Protein 6LHY (pdb70)

Structure (mmCIF, N/CA/C/O backbone):
data_6LHY
#
_entry.id   6LHY
#
_cell.length_a   53.570
_cell.length_b   67.731
_cell.length_c   59.169
_cell.angle_alpha   90.000
_cell.angle_beta   92.380
_cell.angle_gamma   90.000
#
_symmetry.space_group_name_H-M   'P 1 21 1'
#
loop_
_entity.id
_entity.type
_entity.pdbx_description
1 polymer 'DUF1863 domain-containing protein'
2 water water
#
loop_
_atom_site.group_PDB
_atom_site.id
_atom_site.type_symbol
_atom_site.label_atom_id
_atom_site.label_alt_id
_atom_site.label_comp_id
_atom_site.label_asym_id
_atom_site.label_entity_id
_atom_site.label_seq_id
_atom_site.pdbx_PDB_ins_code
_atom_site.Cartn_x
_atom_site.Cartn_y
_atom_site.Cartn_z
_atom_site.occupancy
_atom_site.B_iso_or_equiv
_atom_site.auth_seq_id
_atom_site.auth_comp_id
_atom_site.auth_asym_id
_atom_site.auth_atom_id
_atom_site.pdbx_PDB_model_num
ATOM 1 N N . LYS A 1 5 ? 41.391 27.682 41.031 1.00 55.07 3 LYS A N 1
ATOM 2 C CA . LYS A 1 5 ? 40.863 26.500 40.355 1.00 52.59 3 LYS A CA 1
ATOM 3 C C . LYS A 1 5 ? 40.023 26.859 39.128 1.00 50.50 3 LYS A C 1
ATOM 4 O O . LYS A 1 5 ? 39.474 27.959 39.034 1.00 55.38 3 LYS A O 1
ATOM 10 N N . ARG A 1 6 ? 39.941 25.924 38.184 1.00 39.22 4 ARG A N 1
ATOM 11 C CA . ARG A 1 6 ? 39.153 26.116 36.971 1.00 38.44 4 ARG A CA 1
ATOM 12 C C . ARG A 1 6 ? 37.821 25.382 37.115 1.00 32.71 4 ARG A C 1
ATOM 13 O O . ARG A 1 6 ? 37.792 24.187 37.423 1.00 30.28 4 ARG A O 1
ATOM 21 N N . VAL A 1 7 ? 36.720 26.095 36.888 1.00 29.33 5 VAL A N 1
ATOM 22 C CA . VAL A 1 7 ? 35.398 25.573 37.248 1.00 25.44 5 VAL A CA 1
ATOM 23 C C . VAL A 1 7 ? 34.538 25.277 36.029 1.00 25.78 5 VAL A C 1
ATOM 24 O O . VAL A 1 7 ? 34.408 26.125 35.150 1.00 28.56 5 VAL A O 1
ATOM 28 N N . PHE A 1 8 ? 33.968 24.071 35.969 1.00 23.65 6 PHE A N 1
ATOM 29 C CA . PHE A 1 8 ? 33.022 23.727 34.910 1.00 22.64 6 PHE A CA 1
ATOM 30 C C . PHE A 1 8 ? 31.618 24.048 35.394 1.00 21.97 6 PHE A C 1
ATOM 31 O O . PHE A 1 8 ? 31.203 23.551 36.433 1.00 20.16 6 PHE A O 1
ATOM 39 N N . PHE A 1 9 ? 30.891 24.882 34.655 1.00 19.73 7 PHE A N 1
ATOM 40 C CA . PHE A 1 9 ? 29.524 25.218 35.059 1.00 18.19 7 PHE A CA 1
ATOM 41 C C . PHE A 1 9 ? 28.525 24.406 34.267 1.00 21.84 7 PHE A C 1
ATOM 42 O O . PHE A 1 9 ? 28.634 24.298 33.047 1.00 20.59 7 PHE A O 1
ATOM 50 N N . SER A 1 10 ? 27.550 23.840 34.976 1.00 18.03 8 SER A N 1
ATOM 51 C CA . SER A 1 10 ? 26.537 22.971 34.397 1.00 19.99 8 SER A CA 1
ATOM 52 C C . SER A 1 10 ? 25.175 23.610 34.621 1.00 19.80 8 SER A C 1
ATOM 53 O O . SER A 1 10 ? 24.884 24.077 35.714 1.00 21.43 8 SER A O 1
ATOM 56 N N . PHE A 1 11 ? 24.332 23.642 33.598 1.00 20.77 9 PHE A N 1
ATOM 57 C CA . PHE A 1 11 ? 23.113 24.435 33.699 1.00 19.78 9 PHE A CA 1
ATOM 58 C C . PHE A 1 11 ? 22.138 24.098 32.589 1.00 26.23 9 PHE A C 1
ATOM 59 O O . PHE A 1 11 ? 22.521 23.512 31.569 1.00 21.88 9 PHE A O 1
ATOM 67 N N . HIS A 1 12 ? 20.873 24.448 32.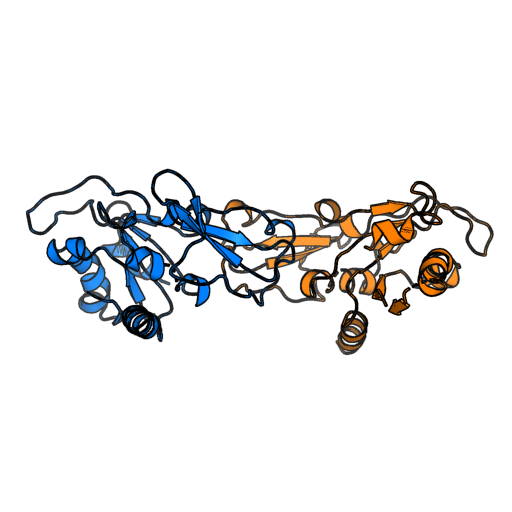812 1.00 20.35 10 HIS A N 1
ATOM 68 C CA . HIS A 1 12 ? 19.873 24.494 31.760 1.00 18.94 10 HIS A CA 1
ATOM 69 C C . HIS A 1 12 ? 20.109 25.733 30.896 1.00 25.13 10 HIS A C 1
ATOM 70 O O . HIS A 1 12 ? 20.340 26.825 31.435 1.00 19.15 10 HIS A O 1
ATOM 77 N N . TYR A 1 13 ? 20.032 25.581 29.573 1.00 21.15 11 TYR A N 1
ATOM 78 C CA . TYR A 1 13 ? 20.259 26.722 28.664 1.00 22.50 11 TYR A CA 1
ATOM 79 C C . TYR A 1 13 ? 19.343 27.913 28.979 1.00 21.31 11 TYR A C 1
ATOM 80 O O . TYR A 1 13 ? 19.728 29.089 28.825 1.00 19.63 11 TYR A O 1
ATOM 89 N N . GLN A 1 14 ? 18.127 27.615 29.421 1.00 20.71 12 GLN A N 1
ATOM 90 C CA . GLN A 1 14 ? 17.156 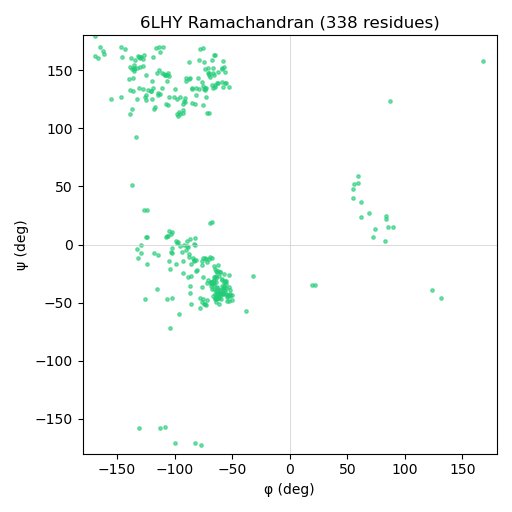28.680 29.655 1.00 20.68 12 GLN A CA 1
ATOM 91 C C . GLN A 1 14 ? 17.617 29.620 30.767 1.00 23.30 12 GLN A C 1
ATOM 92 O O . GLN A 1 14 ? 17.273 30.810 30.772 1.00 21.29 12 GLN A O 1
ATOM 98 N N . ASP A 1 15 ? 18.403 29.090 31.703 1.00 18.06 13 ASP A N 1
ATOM 99 C CA . ASP A 1 15 ? 18.917 29.910 32.781 1.00 22.87 13 ASP A CA 1
ATOM 100 C C . ASP A 1 15 ? 20.072 30.795 32.313 1.00 24.01 13 ASP A C 1
ATOM 101 O O . ASP A 1 15 ? 20.404 31.785 32.969 1.00 18.78 13 ASP A O 1
ATOM 106 N N . VAL A 1 16 ? 20.674 30.465 31.173 1.00 17.44 14 VAL A N 1
ATOM 107 C CA . VAL A 1 16 ? 21.610 31.409 30.556 1.00 18.28 14 VAL A CA 1
ATOM 108 C C . VAL A 1 16 ? 20.836 32.570 29.935 1.00 20.34 14 VAL A C 1
ATOM 109 O O . VAL A 1 16 ? 21.143 33.750 30.174 1.00 19.39 14 VAL A O 1
ATOM 113 N N . ILE A 1 17 ? 19.847 32.219 29.116 1.00 23.01 15 ILE A N 1
ATOM 114 C CA . ILE A 1 17 ? 18.979 33.190 28.450 1.00 23.81 15 ILE A CA 1
ATOM 115 C C . ILE A 1 17 ? 18.350 34.184 29.428 1.00 23.33 15 ILE A C 1
ATOM 116 O O . ILE A 1 17 ? 18.223 35.365 29.120 1.00 20.88 15 ILE A O 1
ATOM 121 N N . ASP A 1 18 ? 17.998 33.707 30.618 1.00 19.20 16 ASP A N 1
ATOM 122 C CA . ASP A 1 18 ? 17.283 34.534 31.601 1.00 18.16 16 ASP A CA 1
ATOM 123 C C . ASP A 1 18 ? 18.197 35.365 32.487 1.00 18.41 16 ASP A C 1
ATOM 124 O O . ASP A 1 18 ? 17.722 36.051 33.403 1.00 24.39 16 ASP A O 1
ATOM 129 N N . PHE A 1 19 ? 19.502 35.314 32.201 1.00 19.52 17 PHE A N 1
ATOM 130 C CA . PHE A 1 19 ? 20.536 35.958 33.013 1.00 19.59 17 PHE A CA 1
ATOM 131 C C . PHE A 1 19 ? 20.488 35.521 34.480 1.00 22.72 17 PHE A C 1
ATOM 132 O O . PHE A 1 19 ? 20.551 36.348 35.400 1.00 19.82 17 PHE A O 1
ATOM 140 N N . ARG A 1 20 ? 20.401 34.211 34.688 1.00 19.96 18 ARG A N 1
ATOM 141 C CA . ARG A 1 20 ? 20.595 33.657 36.018 1.00 20.06 18 ARG A CA 1
ATOM 142 C C . ARG A 1 20 ? 21.991 33.063 36.114 1.00 20.87 18 ARG A C 1
ATOM 143 O O . ARG A 1 20 ? 22.702 33.299 37.082 1.00 21.51 18 ARG A O 1
ATOM 151 N N . VAL A 1 21 ? 22.388 32.302 35.094 1.00 17.55 19 VAL A N 1
ATOM 152 C CA . VAL A 1 21 ? 23.722 31.702 35.102 1.00 17.36 19 VAL A CA 1
ATOM 153 C C . VAL A 1 21 ? 24.818 32.761 35.161 1.00 22.40 19 VAL A C 1
ATOM 154 O O . VAL A 1 21 ? 25.791 32.620 35.912 1.00 20.36 19 VAL A O 1
ATOM 158 N N . ASN A 1 22 ? 24.649 33.843 34.407 1.00 23.55 20 ASN A N 1
ATOM 159 C CA . ASN A 1 22 ? 25.710 34.853 34.365 1.00 23.95 20 ASN A CA 1
ATOM 160 C C . ASN A 1 22 ? 25.972 35.533 35.696 1.00 24.71 20 ASN A C 1
ATOM 161 O O . ASN A 1 22 ? 27.065 36.058 35.900 1.00 20.68 20 ASN A O 1
ATOM 166 N N . VAL A 1 23 ? 24.999 35.529 36.605 1.00 18.91 21 VAL A N 1
ATOM 167 C CA . VAL A 1 23 ? 25.217 36.161 37.909 1.00 17.87 21 VAL A CA 1
ATOM 168 C C . VAL A 1 23 ? 26.364 35.461 38.661 1.00 26.63 21 VAL A C 1
ATOM 169 O O . VAL A 1 23 ? 27.260 36.117 39.202 1.00 23.09 21 VAL A O 1
ATOM 173 N N . VAL A 1 24 ? 26.339 34.133 38.665 1.00 23.08 22 VAL A N 1
ATOM 174 C CA . VAL A 1 24 ? 27.388 33.334 39.285 1.00 16.13 22 VAL A CA 1
ATOM 175 C C . VAL A 1 24 ? 28.648 33.325 38.421 1.00 16.85 22 VAL A C 1
ATOM 176 O O . VAL A 1 24 ? 29.759 33.543 38.908 1.00 20.74 22 VAL A O 1
ATOM 180 N N . ARG A 1 25 ? 28.475 33.099 37.125 1.00 18.05 23 ARG A N 1
ATOM 181 C CA . ARG A 1 25 ? 29.634 32.988 36.244 1.00 19.74 23 ARG A CA 1
ATOM 182 C C . ARG A 1 25 ? 30.434 34.289 36.182 1.00 20.65 23 ARG A C 1
ATOM 183 O O . ARG A 1 25 ? 31.671 34.272 36.209 1.00 25.04 23 ARG A O 1
ATOM 191 N N . ASN A 1 26 ? 29.738 35.424 36.127 1.00 22.30 24 ASN A N 1
ATOM 192 C CA . ASN A 1 26 ? 30.438 36.707 36.073 1.00 21.81 24 ASN A CA 1
ATOM 193 C C . ASN A 1 26 ? 31.163 37.010 37.385 1.00 25.42 24 ASN A C 1
ATOM 194 O O . ASN A 1 26 ? 32.223 37.636 37.381 1.00 24.24 24 ASN A O 1
ATOM 199 N N . HIS A 1 27 ? 30.604 36.554 38.501 1.00 26.02 25 HIS A N 1
ATOM 200 C CA . HIS A 1 27 ? 31.256 36.726 39.798 1.00 26.29 25 HIS A CA 1
ATOM 201 C C . HIS A 1 27 ? 32.633 36.053 39.789 1.00 21.02 25 HIS A C 1
ATOM 202 O O . HIS A 1 27 ? 33.635 36.644 40.197 1.00 23.87 25 HIS A O 1
ATOM 209 N N . TRP A 1 28 ? 32.673 34.819 39.295 1.00 21.37 26 TRP A N 1
ATOM 210 C CA . TRP A 1 28 ? 33.906 34.047 39.247 1.00 21.43 26 TRP A CA 1
ATOM 211 C C . TRP A 1 28 ? 34.873 34.588 38.195 1.00 23.14 26 TRP A C 1
ATOM 212 O O . TRP A 1 28 ? 36.052 34.794 38.485 1.00 24.70 26 TRP A O 1
ATOM 223 N N . VAL A 1 29 ? 34.375 34.834 36.984 1.00 23.60 27 VAL A N 1
ATOM 224 C CA . VAL A 1 29 ? 35.252 35.152 35.847 1.00 26.94 27 VAL A CA 1
ATOM 225 C C . VAL A 1 29 ? 35.589 36.648 35.737 1.00 32.10 27 VAL A C 1
ATOM 226 O O . VAL A 1 29 ? 36.705 37.021 35.352 1.00 30.66 27 VAL A O 1
ATOM 230 N N . THR A 1 30 ? 34.638 37.511 36.066 1.00 29.35 28 THR A N 1
ATOM 231 C CA . THR A 1 30 ? 34.895 38.945 35.955 1.00 31.33 28 THR A CA 1
ATOM 232 C C . THR A 1 30 ? 35.334 39.543 37.288 1.00 32.23 28 THR A C 1
ATOM 233 O O . THR A 1 30 ? 36.429 40.103 37.392 1.00 32.93 28 THR A O 1
ATOM 237 N N . LYS A 1 31 ? 34.477 39.422 38.301 1.00 28.62 29 LYS A N 1
ATOM 238 C CA . LYS A 1 31 ? 34.743 40.042 39.595 1.00 36.21 29 LYS A CA 1
ATOM 239 C C . LYS A 1 31 ? 35.999 39.459 40.236 1.00 33.53 29 LYS A C 1
ATOM 240 O O . LYS A 1 31 ? 36.819 40.192 40.794 1.00 38.31 29 LYS A O 1
ATOM 242 N N . LEU A 1 32 ? 36.161 38.145 40.136 1.00 28.26 30 LEU A N 1
ATOM 243 C CA . LEU A 1 32 ? 37.309 37.482 40.747 1.00 30.42 30 LEU A CA 1
ATOM 244 C C . LEU A 1 32 ? 38.389 37.127 39.728 1.00 30.72 30 LEU A C 1
ATOM 245 O O . LEU A 1 32 ? 39.448 36.616 40.094 1.00 31.83 30 LEU A O 1
ATOM 250 N N . ASN A 1 33 ? 38.104 37.406 38.458 1.00 31.81 31 ASN A N 1
ATOM 251 C CA . ASN A 1 33 ? 39.059 37.231 37.359 1.00 34.96 31 ASN A CA 1
ATOM 252 C C . ASN A 1 33 ? 39.624 35.807 37.277 1.00 34.88 31 ASN A C 1
ATOM 253 O O . ASN A 1 33 ? 40.804 35.607 36.997 1.00 39.74 31 ASN A O 1
ATOM 258 N N . GLN A 1 34 ? 38.760 34.824 37.510 1.00 31.61 32 GLN A N 1
ATOM 259 C CA . GLN A 1 34 ? 39.130 33.416 37.379 1.00 33.86 32 GLN A CA 1
ATOM 260 C C . GLN A 1 34 ? 38.657 32.859 36.043 1.00 36.68 32 GLN A C 1
ATOM 261 O O . GLN A 1 34 ? 38.208 33.608 35.182 1.00 42.86 32 GLN A O 1
ATOM 267 N N . SER A 1 35 ? 38.759 31.548 35.860 1.00 35.20 33 SER A N 1
ATOM 268 C CA . SER A 1 35 ? 38.409 30.976 34.567 1.00 39.33 33 SER A CA 1
ATOM 269 C C . SER A 1 35 ? 37.361 29.878 34.684 1.00 38.22 33 SER A C 1
ATOM 270 O O . SER A 1 35 ? 37.328 29.120 35.662 1.00 34.50 33 SER A O 1
ATOM 273 N N . ALA A 1 36 ? 36.510 29.804 33.665 1.00 31.51 34 ALA A N 1
ATOM 274 C CA . ALA A 1 36 ? 35.405 28.863 33.656 1.00 32.01 34 ALA A CA 1
ATOM 275 C C . ALA A 1 36 ? 35.360 28.073 32.354 1.00 33.08 34 ALA A C 1
ATOM 276 O O . ALA A 1 36 ? 35.971 28.456 31.354 1.00 34.81 34 ALA A O 1
ATOM 278 N N . ALA A 1 37 ? 34.651 26.951 32.391 1.00 31.28 35 ALA A N 1
ATOM 279 C CA . ALA A 1 37 ? 34.354 26.162 31.202 1.00 33.07 35 ALA A CA 1
ATOM 280 C C . ALA A 1 37 ? 32.850 25.886 31.205 1.00 33.37 35 ALA A C 1
ATOM 281 O O . ALA A 1 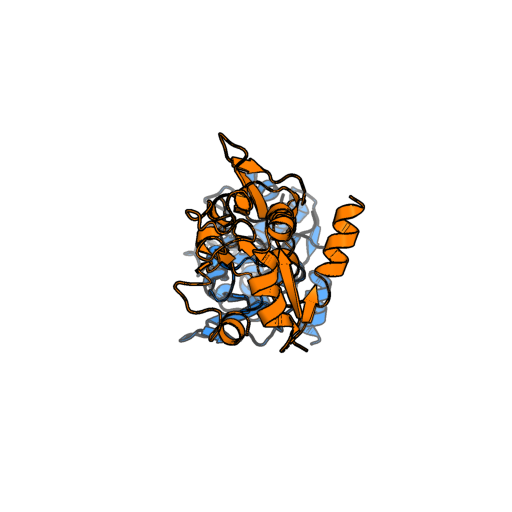37 ? 32.217 26.010 32.251 1.00 29.19 35 ALA A O 1
ATOM 283 N N . GLY A 1 38 ? 32.277 25.538 30.053 1.00 40.33 36 GLY A N 1
ATOM 284 C CA . GLY A 1 38 ? 30.837 25.335 29.942 1.00 38.25 36 GLY A CA 1
ATOM 285 C C . GLY A 1 38 ? 30.359 25.239 28.498 1.00 42.24 36 GLY A C 1
ATOM 286 O O . GLY A 1 38 ? 31.033 25.719 27.581 1.00 42.30 36 GLY A O 1
ATOM 287 N N . VAL A 1 39 ? 29.192 24.625 28.292 1.00 41.76 37 VAL A N 1
ATOM 288 C CA . VAL A 1 39 ? 28.657 24.379 26.942 1.00 45.66 37 VAL A CA 1
ATOM 289 C C . VAL A 1 39 ? 27.240 24.959 26.802 1.00 46.38 37 VAL A C 1
ATOM 290 O O . VAL A 1 39 ? 26.360 24.633 27.594 1.00 39.40 37 VAL A O 1
ATOM 294 N N . PHE A 1 40 ? 27.025 25.820 25.805 1.00 41.58 38 PHE A N 1
ATOM 295 C CA . PHE A 1 40 ? 25.710 26.439 25.589 1.00 44.94 38 PHE A CA 1
ATOM 296 C C . PHE A 1 40 ? 25.340 26.452 24.111 1.00 47.16 38 PHE A C 1
ATOM 297 O O . PHE A 1 40 ? 26.102 26.950 23.286 1.00 45.01 38 PHE A O 1
ATOM 305 N N . ILE A 1 54 ? 28.027 10.911 20.714 1.00 68.40 52 ILE A N 1
ATOM 306 C CA . ILE A 1 54 ? 29.453 10.734 20.966 1.00 71.20 52 ILE A CA 1
ATOM 307 C C . ILE A 1 54 ? 30.219 12.018 20.661 1.00 75.80 52 ILE A C 1
ATOM 308 O O . ILE A 1 54 ? 31.279 12.267 21.239 1.00 78.02 52 ILE A O 1
ATOM 310 N N . ALA A 1 55 ? 29.674 12.830 19.755 1.00 62.45 53 ALA A N 1
ATOM 311 C CA . ALA A 1 55 ? 30.279 14.113 19.395 1.00 62.95 53 ALA A CA 1
ATOM 312 C C . ALA A 1 55 ? 30.078 15.172 20.480 1.00 62.90 53 ALA A C 1
ATOM 313 O O . ALA A 1 55 ? 31.029 15.828 20.907 1.00 60.33 53 ALA A O 1
ATOM 315 N N . LEU A 1 56 ? 28.834 15.343 20.916 1.00 65.16 54 LEU A N 1
ATOM 316 C CA . LEU A 1 56 ? 28.513 16.331 21.938 1.00 56.91 54 LEU A CA 1
ATOM 317 C C . LEU A 1 56 ? 29.118 15.934 23.282 1.00 46.40 54 LEU A C 1
ATOM 318 O O . LEU A 1 56 ? 29.520 16.793 24.073 1.00 41.19 54 LEU A O 1
ATOM 323 N N . LYS A 1 57 ? 29.178 14.630 23.533 1.00 42.97 55 LYS A N 1
ATOM 324 C CA . LYS A 1 57 ? 29.835 14.107 24.729 1.00 42.13 55 LYS A CA 1
ATOM 325 C C . LYS A 1 57 ? 31.321 14.423 24.677 1.00 41.86 55 LYS A C 1
ATOM 326 O O . LYS A 1 57 ? 31.914 14.818 25.676 1.00 41.44 55 LYS A O 1
ATOM 332 N N . ARG A 1 58 ? 31.915 14.240 23.499 1.00 46.62 56 ARG A N 1
ATOM 333 C CA . ARG A 1 58 ? 33.311 14.589 23.284 1.00 48.89 56 ARG A CA 1
ATOM 334 C C . ARG A 1 58 ? 33.554 16.068 23.588 1.00 44.42 56 ARG A C 1
ATOM 335 O O . ARG A 1 58 ? 34.549 16.415 24.223 1.00 45.58 56 ARG A O 1
ATOM 337 N N . LEU A 1 59 ? 32.635 16.930 23.155 1.00 45.02 57 LEU A N 1
ATOM 338 C CA . LEU A 1 59 ? 32.769 18.366 23.407 1.00 50.59 57 LEU A CA 1
ATOM 339 C C . LEU A 1 59 ? 32.739 18.665 24.902 1.00 44.87 57 LEU A C 1
ATOM 340 O O . LEU A 1 59 ? 33.561 19.428 25.411 1.00 40.68 57 LEU A O 1
ATOM 345 N N . ILE A 1 60 ? 31.779 18.054 25.590 1.00 42.38 58 ILE A N 1
ATOM 346 C CA . ILE A 1 60 ? 31.620 18.199 27.032 1.00 37.54 58 ILE A CA 1
ATOM 347 C C . ILE A 1 60 ? 32.819 17.627 27.785 1.00 32.98 58 ILE A C 1
ATOM 348 O O . ILE A 1 60 ? 33.367 18.278 28.677 1.00 31.61 58 ILE A O 1
ATOM 353 N N . ASN A 1 61 ? 33.234 16.416 27.408 1.00 34.17 59 ASN A N 1
ATOM 354 C CA . ASN A 1 61 ? 34.431 15.812 27.983 1.00 34.19 59 ASN A CA 1
ATOM 355 C C . ASN A 1 61 ? 35.630 16.750 27.886 1.00 35.94 59 ASN A C 1
ATOM 356 O O . ASN A 1 61 ? 36.393 16.897 28.841 1.00 37.92 59 ASN A O 1
ATOM 361 N N . GLY A 1 62 ? 35.786 17.393 26.732 1.00 38.73 60 GLY A N 1
ATOM 362 C CA . GLY A 1 62 ? 36.879 18.326 26.524 1.00 40.84 60 GLY A CA 1
ATOM 363 C C . GLY A 1 62 ? 36.736 19.543 27.417 1.00 39.57 60 GLY A C 1
ATOM 364 O O . GLY A 1 62 ? 37.722 20.098 27.896 1.00 42.57 60 GLY A O 1
ATOM 365 N N . GLY A 1 63 ? 35.494 19.955 27.643 1.00 36.84 61 GLY A N 1
ATOM 366 C CA . GLY A 1 63 ? 35.219 21.057 28.544 1.00 41.26 61 GLY A CA 1
ATOM 367 C C . GLY A 1 63 ? 35.582 20.693 29.969 1.00 40.01 61 GLY A C 1
ATOM 368 O O . GLY A 1 63 ? 36.108 21.522 30.717 1.00 37.64 61 GLY A O 1
ATOM 369 N N . LEU A 1 64 ? 35.313 19.442 30.342 1.00 37.04 62 LEU A N 1
ATOM 370 C CA . LEU A 1 64 ? 35.589 18.974 31.696 1.00 37.37 62 LEU A CA 1
ATOM 371 C C . LEU A 1 64 ? 37.080 18.742 31.900 1.00 37.29 62 LEU A C 1
ATOM 372 O O . LEU A 1 64 ? 37.572 18.857 33.022 1.00 33.68 62 LEU A O 1
ATOM 377 N N . ASN A 1 65 ? 37.794 18.418 30.821 1.00 37.31 63 ASN A N 1
ATOM 378 C CA . ASN A 1 65 ? 39.248 18.330 30.879 1.00 40.39 63 ASN A CA 1
ATOM 379 C C . ASN A 1 65 ? 39.825 19.693 31.244 1.00 40.72 63 ASN A C 1
ATOM 380 O O . ASN A 1 65 ? 39.353 20.725 30.754 1.00 40.83 63 ASN A O 1
ATOM 382 N N . ASN A 1 66 ? 40.843 19.682 32.103 1.00 40.84 64 ASN A N 1
ATOM 383 C CA . ASN A 1 66 ? 41.425 20.900 32.673 1.00 40.21 64 ASN A CA 1
ATOM 384 C C . ASN A 1 66 ? 40.422 21.699 33.513 1.00 36.64 64 ASN A C 1
ATOM 385 O O . ASN A 1 66 ? 40.424 22.933 33.488 1.00 37.80 64 ASN A O 1
ATOM 387 N N . THR A 1 67 ? 39.548 20.988 34.228 1.00 33.29 65 THR A N 1
ATOM 388 C CA . THR A 1 67 ? 38.796 21.566 35.342 1.00 30.29 65 THR A CA 1
ATOM 389 C C . THR A 1 67 ? 38.900 20.621 36.533 1.00 33.65 65 THR A C 1
ATOM 390 O O . THR A 1 67 ? 39.232 19.448 36.368 1.00 33.71 65 THR A O 1
ATOM 394 N N . SER A 1 68 ? 38.597 21.115 37.729 1.00 35.56 66 SER A N 1
ATOM 395 C CA . SER A 1 68 ? 38.707 20.283 38.923 1.00 35.71 66 SER A CA 1
ATOM 396 C C . SER A 1 68 ? 37.453 20.390 39.777 1.00 31.74 66 SER A C 1
ATOM 397 O O . SER A 1 68 ? 37.256 19.612 40.705 1.00 24.33 66 SER A O 1
ATOM 400 N N . VAL A 1 69 ? 36.604 21.357 39.446 1.00 27.57 67 VAL A N 1
ATOM 401 C CA . VAL A 1 69 ? 35.342 21.551 40.133 1.00 24.63 67 VAL A CA 1
ATOM 402 C C . VAL A 1 69 ? 34.211 21.676 39.123 1.00 23.52 67 VAL A C 1
ATOM 403 O O . VAL A 1 69 ? 34.331 22.395 38.126 1.00 24.18 67 VAL A O 1
ATOM 407 N N . THR A 1 70 ? 33.119 20.974 39.385 1.00 19.27 68 THR A N 1
ATOM 408 C CA . THR A 1 70 ? 31.909 21.145 38.596 1.00 17.09 68 THR A CA 1
ATOM 409 C C . THR A 1 70 ? 30.851 21.795 39.466 1.00 21.34 68 THR A C 1
ATOM 410 O O . THR A 1 70 ? 30.563 21.334 40.574 1.00 19.03 68 THR A O 1
ATOM 414 N N A CYS A 1 71 ? 30.256 22.860 38.945 0.65 20.96 69 CYS A N 1
ATOM 415 N N B CYS A 1 71 ? 30.300 22.900 38.967 0.35 20.62 69 CYS A N 1
ATOM 416 C CA A CYS A 1 71 ? 29.265 23.619 39.685 0.65 17.34 69 CYS A CA 1
ATOM 417 C CA B CYS A 1 71 ? 29.244 23.635 39.655 0.35 18.81 69 CYS A CA 1
ATOM 418 C C A CYS A 1 71 ? 27.925 23.587 38.948 0.65 17.80 69 CYS A C 1
ATOM 419 C C B CYS A 1 71 ? 27.935 23.517 38.890 0.35 18.03 69 CYS A C 1
ATOM 420 O O A CYS A 1 71 ? 27.784 24.204 37.889 0.65 17.36 69 CYS A O 1
ATOM 421 O O B CYS A 1 71 ? 27.815 24.014 37.768 0.35 17.92 69 CYS A O 1
ATOM 426 N N . VAL A 1 72 ? 26.958 22.859 39.497 1.00 16.26 70 VAL A N 1
ATOM 427 C CA . VAL A 1 72 ? 25.636 22.721 38.873 1.00 19.03 70 VAL A CA 1
ATOM 428 C C . VAL A 1 72 ? 24.767 23.900 39.289 1.00 18.77 70 VAL A C 1
ATOM 429 O O . VAL A 1 72 ? 24.476 24.042 40.466 1.00 15.79 70 VAL A O 1
ATOM 433 N N . LEU A 1 73 ? 24.371 24.747 38.337 1.00 15.37 71 LEU A N 1
ATOM 434 C CA . LEU A 1 73 ? 23.558 25.912 38.672 1.00 15.96 71 LEU A CA 1
ATOM 435 C C . LEU A 1 73 ? 22.088 25.547 38.521 1.00 18.21 71 LEU A C 1
ATOM 436 O O . LEU A 1 73 ? 21.624 25.291 37.409 1.00 19.67 71 LEU A O 1
ATOM 441 N N . ILE A 1 74 ? 21.368 25.511 39.643 1.00 15.38 72 ILE A N 1
ATOM 442 C CA . ILE A 1 74 ? 20.035 24.903 39.675 1.00 17.03 72 ILE A CA 1
ATOM 443 C C . IL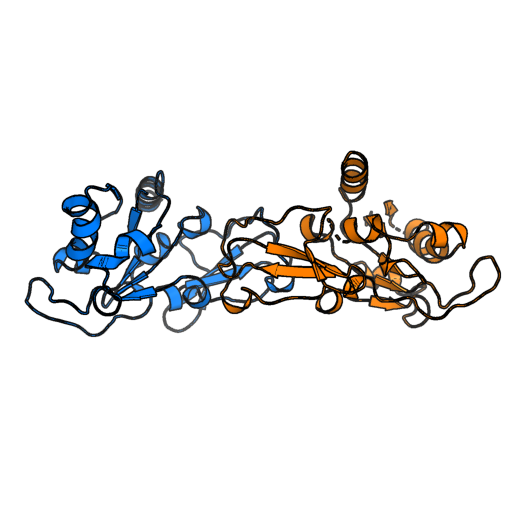E A 1 74 ? 18.906 25.915 39.514 1.00 15.55 72 ILE A C 1
ATOM 444 O O . ILE A 1 74 ? 18.684 26.769 40.376 1.00 16.39 72 ILE A O 1
ATOM 449 N N . GLY A 1 75 ? 18.198 25.797 38.396 1.00 15.96 73 GLY A N 1
ATOM 450 C CA . GLY A 1 75 ? 17.019 26.588 38.125 1.00 18.30 73 GLY A CA 1
ATOM 451 C C . GLY A 1 75 ? 15.802 25.672 38.130 1.00 20.60 73 GLY A C 1
ATOM 452 O O . GLY A 1 75 ? 15.856 24.575 38.698 1.00 19.09 73 GLY A O 1
ATOM 453 N N . SER A 1 76 ? 14.725 26.099 37.472 1.00 16.77 74 SER A N 1
ATOM 454 C CA . SER A 1 76 ? 13.436 25.418 37.600 1.00 11.51 74 SER A CA 1
ATOM 455 C C . SER A 1 76 ? 13.431 24.018 36.966 1.00 22.12 74 SER A C 1
ATOM 456 O O . SER A 1 76 ? 12.740 23.104 37.443 1.00 18.35 74 SER A O 1
ATOM 459 N N . GLN A 1 77 ? 14.201 23.859 35.898 1.00 14.99 75 GLN A N 1
ATOM 460 C CA . GLN A 1 77 ? 14.119 22.655 35.065 1.00 15.86 75 GLN A CA 1
ATOM 461 C C . GLN A 1 77 ? 15.453 21.916 34.895 1.00 18.45 75 GLN A C 1
ATOM 462 O O . GLN A 1 77 ? 15.539 20.929 34.152 1.00 18.47 75 GLN A O 1
ATOM 468 N N . THR A 1 78 ? 16.470 22.363 35.621 1.00 17.08 76 THR A N 1
ATOM 469 C CA . THR A 1 78 ? 17.835 21.844 35.471 1.00 18.22 76 THR A CA 1
ATOM 470 C C . THR A 1 78 ? 17.896 20.320 35.694 1.00 20.08 76 THR A C 1
ATOM 471 O O . THR A 1 78 ? 18.632 19.585 35.009 1.00 17.75 76 THR A O 1
ATOM 475 N N . PHE A 1 79 ? 17.084 19.860 36.641 1.00 15.42 77 PHE A N 1
ATOM 476 C CA . PHE A 1 79 ? 17.057 18.467 37.061 1.00 16.99 77 PHE A CA 1
ATOM 477 C C . PHE A 1 79 ? 16.682 17.554 35.911 1.00 19.40 77 PHE A C 1
ATOM 478 O O . PHE A 1 79 ? 16.969 16.353 35.931 1.00 18.64 77 PHE A O 1
ATOM 486 N N . ASN A 1 80 ? 15.989 18.118 34.928 1.00 13.88 78 ASN A N 1
ATOM 487 C CA . ASN A 1 80 ? 15.421 17.328 33.854 1.00 19.80 78 ASN A CA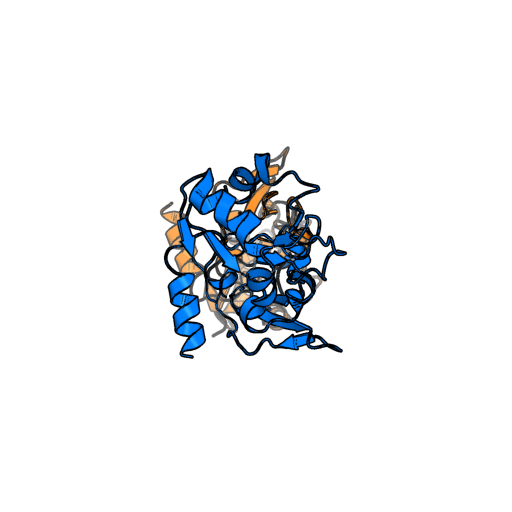 1
ATOM 488 C C . ASN A 1 80 ? 16.272 17.293 32.578 1.00 24.72 78 ASN A C 1
ATOM 489 O O . ASN A 1 80 ? 15.892 16.675 31.589 1.00 22.43 78 ASN A O 1
ATOM 494 N N . ARG A 1 81 ? 17.422 17.954 32.605 1.00 19.64 79 ARG A N 1
ATOM 495 C CA . ARG A 1 81 ? 18.188 18.159 31.385 1.00 17.71 79 ARG A CA 1
ATOM 496 C C . ARG A 1 81 ? 19.195 17.035 31.144 1.00 15.51 79 ARG A C 1
ATOM 497 O O . ARG A 1 81 ? 20.064 16.782 31.986 1.00 18.00 79 ARG A O 1
ATOM 505 N N . ARG A 1 82 ? 19.072 16.393 29.987 1.00 18.95 80 ARG A N 1
ATOM 506 C CA . ARG A 1 82 ? 19.928 15.260 29.628 1.00 21.74 80 ARG A CA 1
ATOM 507 C C . ARG A 1 82 ? 21.417 15.559 29.811 1.00 23.38 80 ARG A C 1
ATOM 508 O O . ARG A 1 82 ? 22.155 14.760 30.392 1.00 22.37 80 ARG A O 1
ATOM 516 N N . TRP A 1 83 ? 21.880 16.703 29.318 1.00 19.11 81 TRP A N 1
ATOM 517 C CA . TRP A 1 83 ? 23.318 16.898 29.323 1.00 22.65 81 TRP A CA 1
ATOM 518 C C . TRP A 1 83 ? 23.815 17.470 30.641 1.00 19.64 81 TRP A C 1
ATOM 519 O O . TRP A 1 83 ? 25.003 17.375 30.942 1.00 20.92 81 TRP A O 1
ATOM 530 N N . VAL A 1 84 ? 22.913 18.032 31.447 1.00 18.10 82 VAL A N 1
ATOM 531 C CA . VAL A 1 84 ? 23.264 18.329 32.819 1.00 16.51 82 VAL A CA 1
ATOM 532 C C . VAL A 1 84 ? 23.537 17.013 33.547 1.00 19.41 82 VAL A C 1
ATOM 533 O O . VAL A 1 84 ? 24.529 16.871 34.259 1.00 16.30 82 VAL A O 1
ATOM 537 N N . ARG A 1 85 ? 22.650 16.045 33.348 1.00 17.30 83 ARG A N 1
ATOM 538 C CA . ARG A 1 85 ? 22.822 14.731 33.967 1.00 17.88 83 ARG A CA 1
ATOM 539 C C . ARG A 1 85 ? 24.142 14.104 33.548 1.00 19.89 83 ARG A C 1
ATOM 540 O O . ARG A 1 85 ? 24.858 13.559 34.386 1.00 19.69 83 ARG A O 1
ATOM 548 N N . TYR A 1 86 ? 24.474 14.221 32.266 1.00 19.04 84 TYR A N 1
ATOM 549 C CA . TYR A 1 86 ? 25.732 13.680 31.777 1.00 16.91 84 TYR A CA 1
ATOM 550 C C . TYR A 1 86 ? 26.906 14.418 32.415 1.00 24.42 84 TYR A C 1
ATOM 551 O O . TYR A 1 86 ? 27.861 13.792 32.870 1.00 21.23 84 TYR A O 1
ATOM 560 N N . GLU A 1 87 ? 26.849 15.751 32.428 1.00 18.26 85 GLU A N 1
ATOM 561 C CA . GLU A 1 87 ? 27.959 16.515 32.981 1.00 16.41 85 GLU A CA 1
ATOM 562 C C . GLU A 1 87 ? 28.230 16.129 34.442 1.00 15.33 85 GLU A C 1
ATOM 563 O O . GLU A 1 87 ? 29.379 16.028 34.859 1.00 21.85 85 GLU A O 1
ATOM 569 N N . ILE A 1 88 ? 27.168 15.873 35.195 1.00 17.09 86 ILE A N 1
ATOM 570 C CA . ILE A 1 88 ? 27.306 15.446 36.573 1.00 14.57 86 ILE A CA 1
ATOM 571 C C . ILE A 1 88 ? 27.927 14.047 36.659 1.00 18.86 86 ILE A C 1
ATOM 572 O O . ILE A 1 88 ? 28.883 13.809 37.413 1.00 17.50 86 ILE A O 1
ATOM 585 N N . LYS A 1 90 ? 29.656 12.360 34.442 1.00 23.23 88 LYS A N 1
ATOM 586 C CA . LYS A 1 90 ? 31.022 12.350 33.919 1.00 22.85 88 LYS A CA 1
ATOM 587 C C . LYS A 1 90 ? 31.964 13.003 34.922 1.00 20.27 88 LYS A C 1
ATOM 588 O O . LYS A 1 90 ? 33.112 12.591 35.056 1.00 22.20 88 LYS A O 1
ATOM 594 N N . SER A 1 91 ? 31.470 14.025 35.621 1.00 20.02 89 SER A N 1
ATOM 595 C CA . SER A 1 91 ? 32.255 14.689 36.662 1.00 22.91 89 SER A CA 1
ATOM 596 C C . SER A 1 91 ? 32.640 13.731 37.788 1.00 22.63 89 SER A C 1
ATOM 597 O O . SER A 1 91 ? 33.749 13.804 38.305 1.00 23.93 89 SER A O 1
ATOM 600 N N . ILE A 1 92 ? 31.728 12.837 38.169 1.00 22.76 90 ILE A N 1
ATOM 601 C CA . ILE A 1 92 ? 32.055 11.836 39.182 1.00 19.42 90 ILE A CA 1
ATOM 602 C C . ILE A 1 92 ? 33.155 10.891 38.678 1.00 22.75 90 ILE A C 1
ATOM 603 O O . ILE A 1 92 ? 34.148 10.647 39.377 1.00 24.53 90 ILE A O 1
ATOM 608 N N . GLU A 1 93 ? 32.987 10.360 37.472 1.00 20.23 91 GLU A N 1
ATOM 609 C CA . GLU A 1 93 ? 34.002 9.458 36.909 1.00 22.01 91 GLU A CA 1
ATOM 610 C C . GLU A 1 93 ? 35.393 10.100 36.874 1.00 23.35 91 GLU A C 1
ATOM 611 O O . GLU A 1 93 ? 36.398 9.424 37.122 1.00 25.46 91 GLU A O 1
ATOM 617 N N . LYS A 1 94 ? 35.453 11.401 36.578 1.00 24.97 92 LYS A N 1
ATOM 618 C CA . LYS A 1 94 ? 36.736 12.111 36.474 1.00 26.23 92 LYS A CA 1
ATOM 619 C C . LYS A 1 94 ? 37.316 12.545 37.830 1.00 27.05 92 LYS A C 1
ATOM 620 O O . LYS A 1 94 ? 38.489 12.935 37.921 1.00 28.34 92 LYS A O 1
ATOM 622 N N . GLY A 1 95 ? 36.499 12.488 38.876 1.00 26.24 93 GLY A N 1
ATOM 623 C CA . GLY A 1 95 ? 36.945 12.861 40.205 1.00 29.22 93 GLY A CA 1
ATOM 624 C C . GLY A 1 95 ? 36.895 14.356 40.491 1.00 24.77 93 GLY A C 1
ATOM 625 O O . GLY A 1 95 ? 37.633 14.855 41.351 1.00 27.93 93 GLY A O 1
ATOM 626 N N . ASN A 1 96 ? 36.036 15.082 39.780 1.00 22.13 94 ASN A N 1
ATOM 627 C CA . ASN A 1 96 ? 35.845 16.506 40.084 1.00 21.73 94 ASN A CA 1
ATOM 628 C C . ASN A 1 96 ? 35.129 16.680 41.407 1.00 23.18 94 ASN A C 1
ATOM 629 O O . ASN A 1 96 ? 34.273 15.865 41.763 1.00 23.62 94 ASN A O 1
ATOM 634 N N . LYS A 1 97 ? 35.459 17.755 42.117 1.00 22.43 95 LYS A N 1
ATOM 635 C CA . LYS A 1 97 ? 34.592 18.244 43.177 1.00 23.16 95 LYS A CA 1
ATOM 636 C C . LYS A 1 97 ? 33.270 18.677 42.542 1.00 25.64 95 LYS A C 1
ATOM 637 O O . LYS A 1 97 ? 33.264 19.271 41.464 1.00 28.66 95 LYS A O 1
ATOM 643 N N . ILE A 1 98 ? 32.148 18.373 43.185 1.00 17.21 96 ILE A N 1
ATOM 644 C CA . ILE A 1 98 ? 30.861 18.702 42.590 1.00 15.57 96 ILE A CA 1
ATOM 645 C C . ILE A 1 98 ? 29.960 19.374 43.617 1.00 20.49 96 ILE A C 1
ATOM 646 O O . ILE A 1 98 ? 29.741 18.826 44.706 1.00 19.08 96 ILE A O 1
ATOM 651 N N . ILE A 1 99 ? 29.449 20.561 43.281 1.00 17.38 97 ILE A N 1
ATOM 652 C CA . ILE A 1 99 ? 28.460 21.217 44.118 1.00 15.54 97 ILE A CA 1
ATOM 653 C C . ILE A 1 99 ? 27.271 21.697 43.293 1.00 16.15 97 ILE A C 1
ATOM 654 O O . ILE A 1 99 ? 27.351 21.828 42.065 1.00 18.92 97 ILE A O 1
ATOM 659 N N . GLY A 1 100 ? 26.163 21.949 43.978 1.00 16.90 98 GLY A N 1
ATOM 660 C CA . GLY A 1 100 ? 25.014 22.575 43.340 1.00 17.13 98 GLY A CA 1
ATOM 661 C C . GLY A 1 100 ? 24.758 23.943 43.958 1.00 15.90 98 GLY A C 1
ATOM 662 O O . GLY A 1 100 ? 25.020 24.150 45.146 1.00 17.29 98 GLY A O 1
ATOM 663 N N . ILE A 1 101 ? 24.252 24.882 43.157 1.00 15.87 99 ILE A N 1
ATOM 664 C CA . ILE A 1 101 ? 23.892 26.227 43.659 1.00 16.53 99 ILE A CA 1
ATOM 665 C C . ILE A 1 101 ? 22.549 26.612 43.056 1.00 16.68 99 ILE A C 1
ATOM 666 O O . ILE A 1 101 ? 22.442 26.743 41.841 1.00 15.95 99 ILE A O 1
ATOM 671 N N . HIS A 1 102 ? 21.525 26.788 43.895 1.00 12.98 100 HIS A N 1
ATOM 672 C CA . HIS A 1 102 ? 20.247 27.291 43.422 1.00 17.52 100 HIS A CA 1
ATOM 673 C C . HIS A 1 102 ? 20.433 28.733 42.965 1.00 16.69 100 HIS A C 1
ATOM 674 O O . HIS A 1 102 ? 21.074 29.534 43.654 1.00 16.10 100 HIS A O 1
ATOM 681 N N . ILE A 1 103 ? 19.882 29.056 41.798 1.00 15.19 101 ILE A N 1
ATOM 682 C CA . ILE A 1 103 ? 20.014 30.399 41.244 1.00 15.78 101 ILE A CA 1
ATOM 683 C C . ILE A 1 103 ? 18.655 31.038 40.949 1.00 18.62 101 ILE A C 1
ATOM 684 O O . ILE A 1 103 ? 18.547 31.868 40.048 1.00 17.00 101 ILE A O 1
ATOM 689 N N . ASN A 1 104 ? 17.626 30.664 41.714 1.00 16.51 102 ASN A N 1
ATOM 690 C CA . ASN A 1 104 ? 16.280 31.190 41.461 1.00 18.76 102 ASN A CA 1
ATOM 691 C C . ASN A 1 104 ? 15.832 32.300 42.419 1.00 16.47 102 ASN A C 1
ATOM 692 O O . ASN A 1 104 ? 14.782 32.917 42.198 1.00 18.80 102 ASN A O 1
ATOM 697 N N . ALA A 1 105 ? 16.629 32.566 43.455 1.00 14.60 103 ALA A N 1
ATOM 698 C CA . ALA A 1 105 ? 16.211 33.441 44.551 1.00 15.55 103 ALA A CA 1
ATOM 699 C C . ALA A 1 105 ? 16.498 34.911 44.308 1.00 18.23 103 ALA A C 1
ATOM 700 O O . ALA A 1 105 ? 16.080 35.759 45.097 1.00 21.05 103 ALA A O 1
ATOM 702 N N . PHE A 1 106 ? 17.232 35.210 43.241 1.00 21.62 104 PHE A N 1
ATOM 703 C CA . PHE A 1 106 ? 17.480 36.598 42.861 1.00 20.45 104 PHE A CA 1
ATOM 704 C C . PHE A 1 106 ? 16.717 36.900 41.574 1.00 20.28 104 PHE A C 1
ATOM 705 O O . PHE A 1 106 ? 16.188 35.998 40.943 1.00 19.50 104 PHE A O 1
ATOM 713 N N . LYS A 1 107 ? 16.652 38.170 41.183 1.00 21.54 105 LYS A N 1
ATOM 714 C CA . LYS A 1 107 ? 15.865 38.540 40.009 1.00 20.18 105 LYS A CA 1
ATOM 715 C C . LYS A 1 107 ? 16.525 38.110 38.699 1.00 23.40 105 LYS A C 1
ATOM 716 O O . LYS A 1 107 ? 17.724 38.286 38.523 1.00 25.47 105 LYS A O 1
ATOM 722 N N . ASP A 1 108 ? 15.743 37.533 37.786 1.00 21.91 106 ASP A N 1
ATOM 723 C CA . ASP A 1 108 ? 16.236 37.288 36.436 1.00 24.66 106 ASP A CA 1
ATOM 724 C C . ASP A 1 108 ? 16.110 38.566 35.622 1.00 28.54 106 ASP A C 1
ATOM 725 O O . ASP A 1 108 ? 15.791 39.637 36.173 1.00 23.35 106 ASP A O 1
ATOM 730 N N . LYS A 1 109 ? 16.344 38.474 34.314 1.00 22.04 107 LYS A N 1
ATOM 731 C CA . LYS A 1 109 ? 16.373 39.686 33.504 1.00 24.38 107 LYS A CA 1
ATOM 732 C C . LYS A 1 109 ? 14.977 40.287 33.309 1.00 25.28 107 LYS A C 1
ATOM 733 O O . LYS A 1 109 ? 14.854 41.440 32.881 1.00 27.35 107 LYS A O 1
ATOM 739 N N . TYR A 1 110 ? 13.940 39.509 33.611 1.00 29.67 108 TYR A N 1
ATOM 740 C CA . TYR A 1 110 ? 12.563 39.991 33.556 1.00 33.30 108 TYR A CA 1
ATOM 741 C C . TYR A 1 110 ? 12.145 40.622 34.891 1.00 35.49 108 TYR A C 1
ATOM 742 O O . TYR A 1 110 ? 11.027 41.118 35.032 1.00 32.50 108 TYR A O 1
ATOM 751 N N . GLY A 1 111 ? 13.043 40.595 35.871 1.00 29.19 109 GLY A N 1
ATOM 752 C CA . GLY A 1 111 ? 12.762 41.161 37.180 1.00 30.68 109 GLY A CA 1
ATOM 753 C C . GLY A 1 111 ? 12.000 40.232 38.115 1.00 27.47 109 GLY A C 1
ATOM 754 O O . GLY A 1 111 ? 11.363 40.691 39.070 1.00 28.87 109 GLY A O 1
ATOM 755 N N . ASN A 1 112 ? 12.069 38.929 37.855 1.00 23.29 110 ASN A N 1
ATOM 756 C CA . ASN A 1 112 ? 11.315 37.957 38.644 1.00 24.21 110 ASN A CA 1
ATOM 757 C C . ASN A 1 112 ? 12.193 37.076 39.516 1.00 27.35 110 ASN A C 1
ATOM 758 O O . ASN A 1 112 ? 13.326 36.735 39.149 1.00 26.22 110 ASN A O 1
ATOM 763 N N . ILE A 1 113 ? 11.632 36.706 40.663 1.00 19.29 111 ILE A N 1
ATOM 764 C CA . ILE A 1 113 ? 12.201 35.721 41.574 1.00 17.70 111 ILE A CA 1
ATOM 765 C C . ILE A 1 113 ? 11.322 34.482 41.476 1.00 17.28 111 ILE A C 1
ATOM 766 O O . ILE A 1 113 ? 10.109 34.602 41.257 1.00 23.02 111 ILE A O 1
ATOM 771 N N . LYS A 1 114 ? 11.923 33.298 41.600 1.00 16.48 112 LYS A N 1
ATOM 772 C CA . LYS A 1 114 ? 11.169 32.063 41.437 1.00 17.55 112 LYS A CA 1
ATOM 773 C C . LYS A 1 114 ? 11.408 31.138 42.606 1.00 17.74 112 LYS A C 1
ATOM 774 O O . LYS A 1 114 ? 12.375 31.297 43.347 1.00 18.88 112 LYS A O 1
ATOM 780 N N . SER A 1 115 ? 10.509 30.175 42.786 1.00 19.82 113 SER A N 1
ATOM 781 C CA . SER A 1 115 ? 10.748 29.134 43.774 1.00 13.80 113 SER A CA 1
ATOM 782 C C . SER A 1 115 ? 11.862 28.209 43.278 1.00 17.24 113 SER A C 1
ATOM 783 O O . SER A 1 115 ? 12.062 28.069 42.073 1.00 16.58 113 SER A O 1
ATOM 786 N N . LYS A 1 116 ? 12.586 27.595 44.214 1.00 19.32 114 LYS A N 1
ATOM 787 C CA . LYS A 1 116 ? 13.650 26.646 43.872 1.00 24.51 114 LYS A CA 1
ATOM 788 C C . LYS A 1 116 ? 13.158 25.508 42.993 1.00 20.43 114 LYS A C 1
ATOM 789 O O . LYS A 1 116 ? 12.078 24.985 43.225 1.00 18.15 114 LYS A O 1
ATOM 795 N N . GLY A 1 117 ? 13.958 25.129 42.000 1.00 18.66 115 GLY A N 1
ATOM 796 C CA . GLY A 1 117 ? 13.688 23.942 41.215 1.00 16.96 115 GLY A CA 1
ATOM 797 C C . GLY A 1 117 ? 14.097 22.698 41.999 1.00 15.94 115 GLY A C 1
ATOM 798 O O . GLY A 1 117 ? 14.773 22.793 43.030 1.00 15.08 115 GLY A O 1
ATOM 799 N N . PRO A 1 118 ? 13.695 21.522 41.510 1.00 15.45 116 PRO A N 1
ATOM 800 C CA . PRO A 1 118 ? 14.157 20.268 42.106 1.00 15.58 116 PRO A CA 1
ATOM 801 C C . PRO A 1 118 ? 15.684 20.157 42.143 1.00 17.21 116 PRO A C 1
ATOM 802 O O . PRO A 1 118 ? 16.388 20.703 41.273 1.00 17.13 116 PRO A O 1
ATOM 806 N N . ASN A 1 119 ? 16.183 19.468 43.164 1.00 13.48 117 ASN A N 1
ATOM 807 C CA . ASN A 1 119 ? 17.601 19.160 43.279 1.00 15.66 117 ASN A CA 1
ATOM 808 C C . ASN A 1 119 ? 17.979 18.125 42.218 1.00 15.60 117 ASN A C 1
ATOM 809 O O . ASN A 1 119 ? 17.512 17.001 42.305 1.00 14.32 117 ASN A O 1
ATOM 814 N N . PRO A 1 120 ? 18.817 18.487 41.224 1.00 16.42 118 PRO A N 1
ATOM 815 C CA . PRO A 1 120 ? 19.213 17.495 40.211 1.00 14.59 118 PRO A CA 1
ATOM 816 C C . PRO A 1 120 ? 19.854 16.224 40.790 1.00 15.47 118 PRO A C 1
ATOM 817 O O . PRO A 1 120 ? 19.732 15.129 40.224 1.00 15.45 118 PRO A O 1
ATOM 821 N N . PHE A 1 121 ? 20.567 16.375 41.893 1.00 12.94 119 PHE A N 1
ATOM 822 C CA . PHE A 1 121 ? 21.143 15.211 42.556 1.00 17.33 119 PHE A CA 1
ATOM 823 C C . PHE A 1 121 ? 20.112 14.183 43.083 1.00 20.70 119 PHE A C 1
ATOM 824 O O . PHE A 1 121 ? 20.477 13.035 43.337 1.00 16.24 119 PHE A O 1
ATOM 832 N N . ASP A 1 122 ? 18.839 14.566 43.224 1.00 16.36 120 ASP A N 1
ATOM 833 C CA . ASP A 1 122 ? 17.807 13.604 43.643 1.00 19.85 120 ASP A CA 1
ATOM 834 C C . ASP A 1 122 ? 17.405 12.657 42.509 1.00 17.26 120 ASP A C 1
ATOM 835 O O . ASP A 1 122 ? 16.719 11.655 42.744 1.00 20.38 120 ASP A O 1
ATOM 840 N N . TYR A 1 123 ? 17.841 12.978 41.287 1.00 13.76 121 TYR A N 1
ATOM 841 C CA . TYR A 1 123 ? 17.367 12.281 40.086 1.00 16.91 121 TYR A CA 1
ATOM 842 C C . TYR A 1 123 ? 18.435 11.372 39.498 1.00 17.47 121 TYR A C 1
ATOM 843 O O . TYR A 1 123 ? 18.249 10.785 38.434 1.00 18.13 121 TYR A O 1
ATOM 852 N N . LEU A 1 124 ? 19.541 11.259 40.227 1.00 17.05 122 LEU A N 1
ATOM 853 C CA . LEU A 1 124 ? 20.711 10.497 39.812 1.00 20.57 122 LEU A CA 1
ATOM 854 C C . LEU A 1 124 ? 21.191 9.671 40.989 1.00 20.68 122 LEU A C 1
ATOM 855 O O . LEU A 1 124 ? 21.022 10.076 42.142 1.00 16.39 122 LEU A O 1
ATOM 860 N N . GLY A 1 125 ? 21.808 8.531 40.706 1.00 19.82 123 GLY A N 1
ATOM 861 C CA . GLY A 1 125 ? 22.251 7.649 41.772 1.00 21.55 123 GLY A CA 1
ATOM 862 C C . GLY A 1 125 ? 23.237 6.600 41.320 1.00 22.60 123 GLY A C 1
ATOM 863 O O . GLY A 1 125 ? 23.464 6.420 40.120 1.00 18.45 123 GLY A O 1
ATOM 864 N N . TYR A 1 126 ? 23.836 5.903 42.277 1.00 18.92 124 TYR A N 1
ATOM 865 C CA . TYR A 1 126 ? 24.706 4.799 41.911 1.00 20.21 124 TYR A CA 1
ATOM 866 C C . TYR A 1 126 ? 24.672 3.668 42.922 1.00 26.48 124 TYR A C 1
ATOM 867 O O . TYR A 1 126 ? 24.110 3.800 44.011 1.00 22.91 124 TYR A O 1
ATOM 876 N N . GLN A 1 127 ? 25.277 2.552 42.531 1.00 23.38 125 GLN A N 1
ATOM 877 C CA . GLN A 1 127 ? 25.380 1.373 43.376 1.00 25.41 125 GLN A CA 1
ATOM 878 C C . GLN A 1 127 ? 26.701 0.666 43.088 1.00 29.64 125 GLN A C 1
ATOM 879 O O . GLN A 1 127 ? 27.006 0.375 41.933 1.00 26.63 125 GLN A O 1
ATOM 885 N N . TYR A 1 128 ? 27.494 0.410 44.125 1.00 27.63 126 TYR A N 1
ATOM 886 C CA . TYR A 1 128 ? 28.730 -0.348 43.951 1.00 31.88 126 TYR A CA 1
ATOM 887 C C . TYR A 1 128 ? 28.427 -1.831 43.783 1.00 35.17 126 TYR A C 1
ATOM 888 O O . TYR A 1 128 ? 27.549 -2.376 44.457 1.00 33.07 126 TYR A O 1
ATOM 897 N N . SER A 1 129 ? 29.159 -2.481 42.885 1.00 25.37 127 SER A N 1
ATOM 898 C CA . SER A 1 129 ? 28.980 -3.908 42.643 1.00 28.18 127 SER A CA 1
ATOM 899 C C . SER A 1 129 ? 29.365 -4.733 43.863 1.00 33.96 127 SER A C 1
ATOM 900 O O . SER A 1 129 ? 30.054 -4.244 44.761 1.00 31.05 127 SER A O 1
ATOM 903 N N . SER A 1 130 ? 28.932 -5.990 43.894 1.00 36.53 128 SER A N 1
ATOM 904 C CA . SER A 1 130 ? 29.146 -6.823 45.071 1.00 38.22 128 SER A CA 1
ATOM 905 C C . SER A 1 130 ? 30.631 -7.093 45.327 1.00 41.78 128 SER A C 1
ATOM 906 O O . SER A 1 130 ? 31.043 -7.308 46.471 1.00 36.65 128 SER A O 1
ATOM 909 N N . ASP A 1 131 ? 31.439 -7.089 44.270 1.00 36.01 129 ASP A N 1
ATOM 910 C CA . ASP A 1 131 ? 32.866 -7.298 44.455 1.00 38.37 129 ASP A CA 1
ATOM 911 C C . ASP A 1 131 ? 33.598 -5.970 44.630 1.00 39.24 129 ASP A C 1
ATOM 912 O O . ASP A 1 131 ? 34.818 -5.945 44.799 1.00 38.78 129 ASP A O 1
ATOM 917 N N . GLY A 1 132 ? 32.845 -4.874 44.575 1.00 36.31 130 GLY A N 1
ATOM 918 C CA . GLY A 1 132 ? 33.368 -3.548 44.856 1.00 37.00 130 GLY A CA 1
ATOM 919 C C . GLY A 1 132 ? 34.259 -2.961 43.776 1.00 38.31 130 GLY A C 1
ATOM 920 O O . GLY A 1 132 ? 34.923 -1.951 43.992 1.00 40.79 130 GLY A O 1
ATOM 921 N N . LYS A 1 133 ? 34.253 -3.576 42.604 1.00 37.09 131 LYS A N 1
ATOM 922 C CA . LYS A 1 133 ? 35.186 -3.211 41.546 1.00 35.97 131 LYS A CA 1
ATOM 923 C C . LYS A 1 133 ? 34.560 -2.281 40.519 1.00 40.37 131 LYS A C 1
ATOM 924 O O . LYS A 1 133 ? 35.264 -1.651 39.731 1.00 43.20 131 LYS A O 1
ATOM 926 N N . GLN A 1 134 ? 33.231 -2.218 40.525 1.00 34.66 132 GLN A N 1
ATOM 927 C CA . GLN A 1 134 ? 32.492 -1.467 39.524 1.00 37.00 132 GLN A CA 1
ATOM 928 C C . GLN A 1 134 ? 31.430 -0.589 40.158 1.00 28.75 132 GLN A C 1
ATOM 929 O O . GLN A 1 134 ? 30.894 -0.903 41.215 1.00 29.60 132 GLN A O 1
ATOM 935 N N . LEU A 1 135 ? 31.118 0.501 39.475 1.00 26.03 133 LEU A N 1
ATOM 936 C CA . LEU A 1 135 ? 30.085 1.413 39.924 1.00 23.05 133 LEU A CA 1
ATOM 937 C C . LEU A 1 135 ? 28.968 1.455 38.895 1.00 23.94 133 LEU A C 1
ATOM 938 O O . LEU A 1 135 ? 29.193 1.857 37.754 1.00 26.17 133 LEU A O 1
ATOM 943 N N . HIS A 1 136 ? 27.773 1.026 39.294 1.00 22.90 134 HIS A N 1
ATOM 944 C CA . HIS A 1 136 ? 26.594 1.073 38.422 1.00 21.24 134 HIS A CA 1
ATOM 945 C C . HIS A 1 136 ? 25.836 2.383 38.580 1.00 22.17 134 HIS A C 1
ATOM 946 O O . HIS A 1 136 ? 25.742 2.910 39.683 1.00 22.24 134 HIS A O 1
ATOM 953 N N . LEU A 1 137 ? 25.288 2.892 37.478 1.00 22.04 135 LEU A N 1
ATOM 954 C CA . LEU A 1 137 ? 24.722 4.236 37.441 1.00 20.17 135 LEU A CA 1
ATOM 955 C C . LEU A 1 137 ? 23.236 4.216 37.095 1.00 20.52 135 LEU A C 1
ATOM 956 O O . LEU A 1 137 ? 22.801 3.457 36.215 1.00 19.56 135 LEU A O 1
ATOM 961 N N . TYR A 1 138 ? 22.478 5.087 37.761 1.00 18.91 136 TYR A N 1
ATOM 962 C CA . TYR A 1 138 ? 21.029 5.145 37.612 1.00 17.80 136 TYR A CA 1
ATOM 963 C C . TYR A 1 138 ? 20.497 6.578 37.516 1.00 19.64 136 TYR A C 1
ATOM 964 O O . TYR A 1 138 ? 21.089 7.512 38.048 1.00 17.88 136 TYR A O 1
ATOM 973 N N . GLU A 1 139 ? 19.378 6.741 36.816 1.00 18.47 137 GLU A N 1
ATOM 974 C CA . GLU A 1 139 ? 18.673 8.010 36.815 1.00 21.46 137 GLU A CA 1
ATOM 975 C C . GLU A 1 139 ? 17.169 7.753 36.986 1.00 21.64 137 GLU A C 1
ATOM 976 O O . GLU A 1 139 ? 16.671 6.694 36.641 1.00 17.78 137 GLU A O 1
ATOM 982 N N . TRP A 1 140 ? 16.473 8.747 37.522 1.00 17.40 138 TRP A N 1
ATOM 983 C CA . TRP A 1 140 ? 15.033 8.687 37.693 1.00 18.60 138 TRP A CA 1
ATOM 984 C C . TRP A 1 140 ? 14.403 9.139 36.388 1.00 23.96 138 TRP A C 1
ATOM 985 O O . TRP A 1 140 ? 14.668 10.252 35.916 1.00 22.46 138 TRP A O 1
ATOM 996 N N . THR A 1 141 ? 13.585 8.282 35.792 1.00 23.09 139 THR A N 1
ATOM 997 C CA . THR A 1 141 ? 13.040 8.581 34.478 1.00 24.17 139 THR A CA 1
ATOM 998 C C . THR A 1 141 ? 11.567 8.997 34.542 1.00 30.98 139 THR A C 1
ATOM 999 O O . THR A 1 141 ? 10.899 9.083 33.515 1.00 32.57 139 THR A O 1
ATOM 1003 N N . GLY A 1 142 ? 11.065 9.270 35.746 1.00 27.98 140 GLY A N 1
ATOM 1004 C CA . GLY A 1 142 ? 9.731 9.831 35.894 1.00 30.26 140 GLY A CA 1
ATOM 1005 C C . GLY A 1 142 ? 8.825 9.003 36.782 1.00 31.83 140 GLY A C 1
ATOM 1006 O O . GLY A 1 142 ? 8.047 9.540 37.571 1.00 32.26 140 GLY A O 1
ATOM 1007 N N . GLY A 1 143 ? 8.925 7.684 36.651 1.00 27.63 141 GLY A N 1
ATOM 1008 C CA . GLY A 1 143 ? 8.149 6.781 37.475 1.00 26.59 141 GLY A CA 1
ATOM 1009 C C . GLY A 1 143 ? 8.960 5.646 38.082 1.00 33.61 141 GLY A C 1
ATOM 1010 O O . GLY A 1 143 ? 8.437 4.842 38.859 1.00 33.78 141 GLY A O 1
ATOM 1011 N N . LYS A 1 144 ? 10.240 5.574 37.728 1.00 27.74 142 LYS A N 1
ATOM 1012 C CA . LYS A 1 144 ? 11.117 4.552 38.291 1.00 28.12 142 LYS A CA 1
ATOM 1013 C C . LYS A 1 144 ? 12.585 4.911 38.099 1.00 25.04 142 LYS A C 1
ATOM 1014 O O . LYS A 1 144 ? 12.924 5.816 37.328 1.00 27.03 142 LYS A O 1
ATOM 1020 N N . TRP A 1 145 ? 13.457 4.199 38.809 1.00 26.56 143 TRP A N 1
ATOM 1021 C CA . TRP A 1 145 ? 14.892 4.274 38.560 1.00 24.89 143 TRP A CA 1
ATOM 1022 C C . TRP A 1 145 ? 15.275 3.325 37.435 1.00 23.48 143 TRP A C 1
ATOM 1023 O O . TRP A 1 145 ? 14.844 2.172 37.420 1.00 24.35 143 TRP A O 1
ATOM 1034 N N . GLU A 1 146 ? 16.075 3.814 36.491 1.00 21.92 144 GLU A N 1
ATOM 1035 C CA . GLU A 1 146 ? 16.547 2.975 35.401 1.00 27.55 144 GLU A CA 1
ATOM 1036 C C . GLU A 1 146 ? 18.046 3.129 35.284 1.00 22.08 144 GLU A C 1
ATOM 1037 O O . GLU A 1 146 ? 18.604 4.155 35.662 1.00 24.03 144 GLU A O 1
ATOM 1043 N N . GLU A 1 147 ? 18.697 2.090 34.776 1.00 23.17 145 GLU A N 1
ATOM 1044 C CA . GLU A 1 147 ? 20.120 2.184 34.482 1.00 23.25 145 GLU A CA 1
ATOM 1045 C C . GLU A 1 147 ? 20.400 3.402 33.597 1.00 21.73 145 GLU A C 1
ATOM 1046 O O . GLU A 1 147 ? 19.679 3.666 32.638 1.00 25.24 145 GLU A O 1
ATOM 1052 N N . TYR A 1 148 ? 21.441 4.144 33.942 1.00 22.91 146 TYR A N 1
ATOM 1053 C CA . TYR A 1 148 ? 21.797 5.358 33.208 1.00 18.72 146 TYR A CA 1
ATOM 1054 C C . TYR A 1 148 ? 22.414 4.981 31.860 1.00 27.45 146 TYR A C 1
ATOM 1055 O O . TYR A 1 148 ? 23.236 4.060 31.781 1.00 31.81 146 TYR A O 1
ATOM 1064 N N . LYS A 1 149 ? 21.993 5.645 30.787 1.00 24.82 147 LYS A N 1
ATOM 1065 C CA . LYS A 1 149 ? 22.381 5.173 29.461 1.00 25.37 147 LYS A CA 1
ATOM 1066 C C . LYS A 1 149 ? 23.479 6.005 28.796 1.00 22.74 147 LYS A C 1
ATOM 1067 O O . LYS A 1 149 ? 24.184 5.501 27.935 1.00 24.50 147 LYS A O 1
ATOM 1073 N N . ASP A 1 150 ? 23.660 7.258 29.230 1.00 21.28 148 ASP A N 1
ATOM 1074 C CA . ASP A 1 150 ? 24.596 8.153 28.536 1.00 25.16 148 ASP A CA 1
ATOM 1075 C C . ASP A 1 150 ? 26.037 8.040 29.038 1.00 21.89 148 ASP A C 1
ATOM 1076 O O . ASP A 1 150 ? 26.959 8.572 28.416 1.00 24.05 148 ASP A O 1
ATOM 1081 N N . LEU A 1 151 ? 26.238 7.350 30.152 1.00 21.64 149 LEU A N 1
ATOM 1082 C CA . LEU A 1 151 ? 27.588 7.072 30.631 1.00 25.39 149 LEU A CA 1
ATOM 1083 C C . LEU A 1 151 ? 27.660 5.641 31.153 1.00 21.09 149 LEU A C 1
ATOM 1084 O O . LEU A 1 151 ? 26.782 5.197 31.893 1.00 23.10 149 LEU A O 1
ATOM 1089 N N . ALA A 1 152 ? 28.694 4.920 30.738 1.00 25.59 150 ALA A N 1
ATOM 1090 C CA . ALA A 1 152 ? 28.835 3.517 31.108 1.00 31.16 150 ALA A CA 1
ATOM 1091 C C . ALA A 1 152 ? 29.255 3.359 32.565 1.00 26.24 150 ALA A C 1
ATOM 1092 O O . ALA A 1 152 ? 29.944 4.228 33.107 1.00 25.67 150 ALA A O 1
ATOM 1094 N N . PRO A 1 153 ? 28.853 2.243 33.201 1.00 29.75 151 PRO A N 1
ATOM 1095 C CA . PRO A 1 153 ? 29.447 1.910 34.496 1.00 28.35 151 PRO A CA 1
ATOM 1096 C C . PRO A 1 153 ? 30.961 1.813 34.357 1.00 27.55 151 PRO A C 1
ATOM 1097 O O . PRO A 1 153 ? 31.461 1.516 33.267 1.00 28.08 151 PRO A O 1
ATOM 1101 N N . TYR A 1 154 ? 31.693 2.068 35.431 1.00 24.66 152 TYR A N 1
ATOM 1102 C CA . TYR A 1 154 ? 33.138 2.073 35.315 1.00 27.76 152 TYR A CA 1
ATOM 1103 C C . TYR A 1 154 ? 33.827 1.396 36.476 1.00 29.18 152 TYR A C 1
ATOM 1104 O O . TYR A 1 154 ? 33.238 1.199 37.535 1.00 28.02 152 TYR A O 1
ATOM 1113 N N . ARG A 1 155 ? 35.081 1.019 36.241 1.00 32.46 153 ARG A N 1
ATOM 1114 C CA . ARG A 1 155 ? 35.895 0.402 37.273 1.00 36.23 153 ARG A CA 1
ATOM 1115 C C . ARG A 1 155 ? 36.321 1.450 38.290 1.00 35.88 153 ARG A C 1
ATOM 1116 O O . ARG A 1 155 ? 36.755 2.544 37.927 1.00 37.00 153 ARG A O 1
ATOM 1118 N N . VAL A 1 156 ? 36.161 1.122 39.565 1.00 33.16 154 VAL A N 1
ATOM 1119 C CA . VAL A 1 156 ? 36.746 1.928 40.626 1.00 40.59 154 VAL A CA 1
ATOM 1120 C C . VAL A 1 156 ? 38.050 1.211 41.017 1.00 41.09 154 VAL A C 1
ATOM 1121 O O . VAL A 1 156 ? 38.063 0.004 41.276 1.00 45.77 154 VAL A O 1
ATOM 1125 N N . ASN A 1 157 ? 39.160 1.938 40.984 1.00 38.18 155 ASN A N 1
ATOM 1126 C CA . ASN A 1 157 ? 40.444 1.357 41.360 1.00 47.58 155 ASN A CA 1
ATOM 1127 C C . ASN A 1 157 ? 40.594 1.390 42.878 1.00 48.84 155 ASN A C 1
ATOM 1128 O O . ASN A 1 157 ? 41.460 0.731 43.457 1.00 56.20 155 ASN A O 1
ATOM 1130 N N . GLN A 1 158 ? 39.712 2.165 43.499 1.00 37.82 156 GLN A N 1
ATOM 1131 C CA . GLN A 1 158 ? 39.760 2.495 44.915 1.00 43.55 156 GLN A CA 1
ATOM 1132 C C . GLN A 1 158 ? 39.225 1.374 45.799 1.00 41.20 156 GLN A C 1
ATOM 1133 O O . GLN A 1 158 ? 38.455 0.517 45.356 1.00 35.38 156 GLN A O 1
ATOM 1139 N N . ILE A 1 159 ? 39.630 1.405 47.062 1.00 38.44 157 ILE A N 1
ATOM 1140 C CA . ILE A 1 159 ? 39.110 0.487 48.065 1.00 38.13 157 ILE A CA 1
ATOM 1141 C C . ILE A 1 159 ? 37.592 0.625 48.108 1.00 35.85 157 ILE A C 1
ATOM 1142 O O . ILE A 1 159 ? 37.052 1.732 48.014 1.00 31.45 157 ILE A O 1
ATOM 1147 N N . ALA A 1 160 ? 36.895 -0.499 48.218 1.00 32.63 158 ALA A N 1
ATOM 1148 C CA . ALA A 1 160 ? 35.442 -0.456 48.335 1.00 34.48 158 ALA A CA 1
ATOM 1149 C C . ALA A 1 160 ? 34.995 -1.378 49.458 1.00 31.15 158 ALA A C 1
ATOM 1150 O O . ALA A 1 160 ? 34.806 -2.575 49.239 1.00 31.56 158 ALA A O 1
ATOM 1152 N N . PRO A 1 161 ? 34.852 -0.830 50.671 1.00 29.92 159 PRO A N 1
ATOM 1153 C CA . PRO A 1 161 ? 34.534 -1.653 51.841 1.00 31.66 159 PRO A CA 1
ATOM 1154 C C . PRO A 1 161 ? 33.129 -2.232 51.743 1.00 31.04 159 PRO A C 1
ATOM 1155 O O . PRO A 1 161 ? 32.307 -1.713 50.997 1.00 29.02 159 PRO A O 1
ATOM 1159 N N . GLU A 1 162 ? 32.870 -3.315 52.476 1.00 40.07 160 GLU A N 1
ATOM 1160 C CA . GLU A 1 162 ? 31.581 -4.003 52.386 1.00 43.88 160 GLU A CA 1
ATOM 1161 C C . GLU A 1 162 ? 30.408 -3.092 52.735 1.00 45.23 160 GLU A C 1
ATOM 1162 O O . GLU A 1 162 ? 29.313 -3.242 52.195 1.00 50.06 160 GLU A O 1
ATOM 1168 N N . SER A 1 163 ? 30.652 -2.126 53.612 1.00 45.84 161 SER A N 1
ATOM 1169 C CA . SER A 1 163 ? 29.616 -1.191 54.029 1.00 48.18 161 SER A CA 1
ATOM 1170 C C . SER A 1 163 ? 29.172 -0.255 52.897 1.00 42.97 161 SER A C 1
ATOM 1171 O O . SER A 1 163 ? 28.171 0.447 53.027 1.00 44.49 161 SER A O 1
ATOM 1174 N N . LEU A 1 164 ? 29.920 -0.244 51.797 1.00 38.68 162 LEU A N 1
ATOM 1175 C CA . LEU A 1 164 ? 29.613 0.611 50.654 1.00 37.29 162 LEU A CA 1
ATOM 1176 C C . LEU A 1 164 ? 29.009 -0.189 49.487 1.00 36.13 162 LEU A C 1
ATOM 1177 O O . LEU A 1 164 ? 28.434 0.391 48.565 1.00 37.38 162 LEU A O 1
ATOM 1182 N N . ARG A 1 165 ? 29.124 -1.515 49.539 1.00 34.66 163 ARG A N 1
ATOM 1183 C CA . ARG A 1 165 ? 28.746 -2.378 48.413 1.00 40.61 163 ARG A CA 1
ATOM 1184 C C . ARG A 1 165 ? 27.297 -2.844 48.420 1.00 41.67 163 ARG A C 1
ATOM 1185 O O . ARG A 1 165 ? 26.753 -3.200 49.465 1.00 42.11 163 ARG A O 1
ATOM 1193 N N . GLY A 1 166 ? 26.696 -2.880 47.234 1.00 39.29 164 GLY A N 1
ATOM 1194 C CA . GLY A 1 166 ? 25.360 -3.423 47.065 1.00 37.66 164 GLY A CA 1
ATOM 1195 C C . GLY A 1 166 ? 24.280 -2.572 47.698 1.00 36.75 164 GLY A C 1
ATOM 1196 O O . GLY A 1 166 ? 23.229 -3.077 48.087 1.00 40.27 164 GLY A O 1
ATOM 1197 N N . LYS A 1 167 ? 24.549 -1.275 47.806 1.00 29.59 165 LYS A N 1
ATOM 1198 C CA . LYS A 1 167 ? 23.601 -0.339 48.388 1.00 40.37 165 LYS A CA 1
ATOM 1199 C C . LYS A 1 167 ? 23.398 0.804 47.413 1.00 26.64 165 LYS A C 1
ATOM 1200 O O . LYS A 1 167 ? 24.359 1.333 46.864 1.00 26.67 165 LYS A O 1
ATOM 1202 N N . PHE A 1 168 ? 22.148 1.172 47.181 1.00 27.01 166 PHE A N 1
ATOM 1203 C CA . PHE A 1 168 ? 21.863 2.284 46.287 1.00 25.20 166 PHE A CA 1
ATOM 1204 C C . PHE A 1 168 ? 22.015 3.626 47.003 1.00 25.17 166 PHE A C 1
ATOM 1205 O O . PHE A 1 168 ? 21.512 3.804 48.110 1.00 23.90 166 PHE A O 1
ATOM 1213 N N . TYR A 1 169 ? 22.676 4.578 46.354 1.00 21.09 167 TYR A N 1
ATOM 1214 C CA . TYR A 1 169 ? 22.761 5.938 46.871 1.00 19.39 167 TYR A CA 1
ATOM 1215 C C . TYR A 1 169 ? 22.294 6.947 45.837 1.00 19.63 167 TYR A C 1
ATOM 1216 O O . TYR A 1 169 ? 22.791 6.949 44.720 1.00 18.84 167 TYR A O 1
ATOM 1225 N N . SER A 1 170 ? 21.349 7.806 46.211 1.00 19.35 168 SER A N 1
ATOM 1226 C CA . SER A 1 170 ? 21.061 8.998 45.413 1.00 16.74 168 SER A CA 1
ATOM 1227 C C . SER A 1 170 ? 22.211 9.981 45.553 1.00 16.83 168 SER A C 1
ATOM 1228 O O . SER A 1 170 ? 22.811 10.073 46.616 1.00 17.20 168 SER A O 1
ATOM 1231 N N . LEU A 1 171 ? 22.497 10.742 44.502 1.00 14.47 169 LEU A N 1
ATOM 1232 C CA . LEU A 1 171 ? 23.596 11.700 44.564 1.00 16.85 169 LEU A CA 1
ATOM 1233 C C . LEU A 1 171 ? 23.330 12.811 45.588 1.00 16.31 169 LEU A C 1
ATOM 1234 O O . LEU A 1 171 ? 24.267 13.428 46.099 1.00 16.97 169 LEU A O 1
ATOM 1239 N N . SER A 1 172 ? 22.066 13.028 45.937 1.00 17.52 170 SER A N 1
ATOM 1240 C CA . SER A 1 172 ? 21.743 14.045 46.944 1.00 17.16 170 SER A CA 1
ATOM 1241 C C . SER A 1 172 ? 22.211 13.635 48.350 1.00 22.63 170 SER A C 1
ATOM 1242 O O . SER A 1 172 ? 22.209 14.446 49.283 1.00 22.52 170 SER A O 1
ATOM 1245 N N . SER A 1 173 ? 22.612 12.373 48.497 1.00 15.26 171 SER A N 1
ATOM 1246 C CA . SER A 1 173 ? 23.244 11.912 49.720 1.00 17.09 171 SER A CA 1
ATOM 1247 C C . SER A 1 173 ? 24.759 12.103 49.672 1.00 16.62 171 SER A C 1
ATOM 1248 O O . SER A 1 173 ? 25.465 11.697 50.602 1.00 23.58 171 SER A O 1
ATOM 1251 N N . VAL A 1 174 ? 25.265 12.700 48.594 1.00 15.67 172 VAL A N 1
ATOM 1252 C CA . VAL A 1 174 ? 26.710 12.755 48.381 1.00 16.66 172 VAL A CA 1
ATOM 1253 C C . VAL A 1 174 ? 27.221 14.184 48.156 1.00 16.07 172 VAL A C 1
ATOM 1254 O O . VAL A 1 174 ? 28.220 14.587 48.750 1.00 18.52 172 VAL A O 1
ATOM 1258 N N . TYR A 1 175 ? 26.548 14.942 47.303 1.00 16.44 173 TYR A N 1
ATOM 1259 C CA . TYR A 1 175 ? 27.079 16.253 46.923 1.00 17.23 173 TYR A CA 1
ATOM 1260 C C . TYR A 1 175 ? 26.264 17.369 47.550 1.00 17.86 173 TYR A C 1
ATOM 1261 O O . TYR A 1 175 ? 25.060 17.243 47.716 1.00 18.73 173 TYR A O 1
ATOM 1270 N N . ARG A 1 176 ? 26.954 18.451 47.893 1.00 16.83 174 ARG A N 1
ATOM 1271 C CA . ARG A 1 176 ? 26.391 19.541 48.683 1.00 20.53 174 ARG A CA 1
ATOM 1272 C C . ARG A 1 176 ? 25.691 20.567 47.788 1.00 17.95 174 ARG A C 1
ATOM 1273 O O . ARG A 1 176 ? 26.154 20.845 46.687 1.00 17.82 174 ARG A O 1
ATOM 1281 N N . VAL A 1 177 ? 24.584 21.125 48.274 1.00 16.79 175 VAL A N 1
ATOM 1282 C CA . VAL A 1 177 ? 23.840 22.137 47.525 1.00 16.78 175 VAL A CA 1
ATOM 1283 C C . VAL A 1 177 ? 23.715 23.428 48.344 1.00 18.60 175 VAL A C 1
ATOM 1284 O O . VAL A 1 177 ? 23.377 23.394 49.537 1.00 18.13 175 VAL A O 1
ATOM 1288 N N . TYR A 1 178 ? 23.999 24.558 47.703 1.00 15.94 176 TYR A N 1
ATOM 1289 C CA . TYR A 1 178 ? 23.884 25.883 48.325 1.00 19.05 176 TYR A CA 1
ATOM 1290 C C . TYR A 1 178 ? 22.786 26.678 47.648 1.00 16.56 176 TYR A C 1
ATOM 1291 O O . TYR A 1 178 ? 22.282 26.279 46.593 1.00 17.40 176 TYR A O 1
ATOM 1300 N N . ASP A 1 179 ? 22.440 27.818 48.241 1.00 17.39 177 ASP A N 1
ATOM 1301 C CA . ASP A 1 179 ? 21.617 28.809 47.560 1.00 14.27 177 ASP A CA 1
ATOM 1302 C C . ASP A 1 179 ? 22.400 30.117 47.475 1.00 13.14 177 ASP A C 1
ATOM 1303 O O . ASP A 1 179 ? 22.975 30.550 48.467 1.00 18.21 177 ASP A O 1
ATOM 1308 N N . TRP A 1 180 ? 22.436 30.719 46.285 1.00 17.18 178 TRP A N 1
ATOM 1309 C CA . TRP A 1 180 ? 23.257 31.904 46.044 1.00 17.75 178 TRP A CA 1
ATOM 1310 C C . TRP A 1 180 ? 22.908 33.033 47.013 1.00 18.96 178 TRP A C 1
ATOM 1311 O O . TRP A 1 180 ? 23.784 33.749 47.505 1.00 18.78 178 TRP A O 1
ATOM 1322 N N . VAL A 1 181 ? 21.620 33.181 47.286 1.00 22.56 179 VAL A N 1
ATOM 1323 C CA . VAL A 1 181 ? 21.169 34.258 48.145 1.00 23.93 179 VAL A CA 1
ATOM 1324 C C . VAL A 1 181 ? 21.241 33.855 49.615 1.00 21.16 179 VAL A C 1
ATOM 1325 O O . VAL A 1 181 ? 21.817 34.566 50.434 1.00 21.41 179 VAL A O 1
ATOM 1329 N N . ALA A 1 182 ? 20.671 32.708 49.949 1.00 22.95 180 ALA A N 1
ATOM 1330 C CA . ALA A 1 182 ? 20.580 32.302 51.350 1.00 23.81 180 ALA A CA 1
ATOM 1331 C C . ALA A 1 182 ? 21.972 32.108 51.973 1.00 22.70 180 ALA A C 1
ATOM 1332 O O . ALA A 1 182 ? 22.196 32.430 53.139 1.00 23.43 180 ALA A O 1
ATOM 1334 N N . ASP A 1 183 ? 22.896 31.589 51.173 1.00 19.00 181 ASP A N 1
ATOM 1335 C CA . ASP A 1 183 ? 24.231 31.230 51.652 1.00 19.27 181 ASP A CA 1
ATOM 1336 C C . ASP A 1 183 ? 25.300 32.248 51.240 1.00 28.88 181 ASP A C 1
ATOM 1337 O O . ASP A 1 183 ? 26.496 32.017 51.447 1.00 29.56 181 ASP A O 1
ATOM 1342 N N . ASP A 1 184 ? 24.858 33.381 50.690 1.00 26.36 182 ASP A N 1
ATOM 1343 C CA . ASP A 1 184 ? 25.721 34.549 50.460 1.00 23.67 182 ASP A CA 1
ATOM 1344 C C . ASP A 1 184 ? 26.898 34.194 49.546 1.00 26.89 182 ASP A C 1
ATOM 1345 O O . ASP A 1 184 ? 28.064 34.342 49.921 1.00 24.30 182 ASP A O 1
ATOM 1350 N N . GLY A 1 185 ? 26.571 33.739 48.340 1.00 24.34 183 GLY A N 1
ATOM 1351 C CA . GLY A 1 185 ? 27.571 33.378 47.347 1.00 20.62 183 GLY A CA 1
ATOM 1352 C C . GLY A 1 185 ? 28.480 34.537 46.992 1.00 22.39 183 GLY A C 1
ATOM 1353 O O . GLY A 1 185 ? 29.641 34.328 46.632 1.00 25.95 183 GLY A O 1
ATOM 1354 N N . TYR A 1 186 ? 27.962 35.755 47.087 1.00 25.60 184 TYR A N 1
ATOM 1355 C CA . TYR A 1 186 ? 28.786 36.929 46.843 1.00 26.31 184 TYR A CA 1
ATOM 1356 C C . TYR A 1 186 ? 30.029 36.916 47.727 1.00 27.82 184 TYR A C 1
ATOM 1357 O O . TYR A 1 186 ? 31.132 37.216 47.268 1.00 30.65 184 TYR A O 1
ATOM 1366 N N . ASN A 1 187 ? 29.854 36.573 49.000 1.00 26.31 185 ASN A N 1
ATOM 1367 C CA . ASN A 1 187 ? 31.000 36.511 49.904 1.00 28.16 185 ASN A CA 1
ATOM 1368 C C . ASN A 1 187 ? 31.687 35.145 49.908 1.00 30.87 185 ASN A C 1
ATOM 1369 O O . ASN A 1 187 ? 32.896 35.057 50.153 1.00 29.97 185 ASN A O 1
ATOM 1374 N N . LYS A 1 188 ? 30.926 34.090 49.622 1.00 25.64 186 LYS A N 1
ATOM 1375 C CA . LYS A 1 188 ? 31.364 32.734 49.959 1.00 25.64 186 LYS A CA 1
ATOM 1376 C C . LYS A 1 188 ? 31.649 31.787 48.791 1.00 24.59 186 LYS A C 1
ATOM 1377 O O . LYS A 1 188 ? 32.150 30.689 49.024 1.00 25.13 186 LYS A O 1
ATOM 1383 N N . PHE A 1 189 ? 31.315 32.177 47.564 1.00 23.71 187 PHE A N 1
ATOM 1384 C CA . PHE A 1 189 ? 31.444 31.257 46.429 1.00 24.15 187 PHE A CA 1
ATOM 1385 C C . PHE A 1 189 ? 32.860 30.688 46.298 1.00 26.80 187 PHE A C 1
ATOM 1386 O O . PHE A 1 189 ? 33.041 29.481 46.083 1.00 27.92 187 PHE A O 1
ATOM 1394 N N . SER A 1 190 ? 33.866 31.535 46.464 1.00 27.15 188 SER A N 1
ATOM 1395 C CA . SER A 1 190 ? 35.226 31.076 46.246 1.00 29.65 188 SER A CA 1
ATOM 1396 C C . SER A 1 190 ? 35.609 30.033 47.296 1.00 30.77 188 SER A C 1
ATOM 1397 O O . SER A 1 190 ? 36.430 29.159 47.027 1.00 35.13 188 SER A O 1
ATOM 1400 N N . SER A 1 191 ? 35.002 30.111 48.478 1.00 30.30 189 SER A N 1
ATOM 1401 C CA . SER A 1 191 ? 35.212 29.084 49.496 1.00 31.74 189 SER A CA 1
ATOM 1402 C C . SER A 1 191 ? 34.509 27.774 49.113 1.00 29.64 189 SER A C 1
ATOM 1403 O O . SER A 1 191 ? 35.008 26.693 49.423 1.00 36.64 189 SER A O 1
ATOM 1406 N N . TRP A 1 192 ? 33.368 27.860 48.436 1.00 26.43 190 TRP A N 1
ATOM 1407 C CA . TRP A 1 192 ? 32.638 26.644 48.074 1.00 24.67 190 TRP A CA 1
ATOM 1408 C C . TRP A 1 192 ? 33.409 25.789 47.061 1.00 31.46 190 TRP A C 1
ATOM 1409 O O . TRP A 1 192 ? 33.309 24.564 47.076 1.00 30.93 190 TRP A O 1
ATOM 1420 N N . VAL A 1 193 ? 34.189 26.431 46.193 1.00 27.78 191 VAL A N 1
ATOM 1421 C CA . VAL A 1 193 ? 34.896 25.699 45.149 1.00 28.17 191 VAL A CA 1
ATOM 1422 C C . VAL A 1 193 ? 36.344 25.445 45.550 1.00 38.31 191 VAL A C 1
ATOM 1423 O O . VAL A 1 193 ? 37.125 24.893 44.778 1.00 46.73 191 VAL A O 1
ATOM 1427 N N . ASN A 1 194 ? 36.697 25.858 46.764 1.00 44.50 192 ASN A N 1
ATOM 1428 C CA . ASN A 1 194 ? 38.039 25.653 47.301 1.00 45.01 192 ASN A CA 1
ATOM 1429 C C . ASN A 1 194 ? 37.990 24.828 48.584 1.00 50.27 192 ASN A C 1
ATOM 1430 O O . ASN A 1 194 ? 36.969 24.227 48.919 1.00 50.03 192 ASN A O 1
ATOM 1436 N N . ALA B 1 4 ? 42.314 -24.500 40.477 1.00 42.78 2 ALA B N 1
ATOM 1437 C CA . ALA B 1 4 ? 42.356 -24.739 41.918 1.00 48.18 2 ALA B CA 1
ATOM 1438 C C . ALA B 1 4 ? 41.926 -23.504 42.710 1.00 46.57 2 ALA B C 1
ATOM 1439 O O . ALA B 1 4 ? 42.394 -22.395 42.450 1.00 48.85 2 ALA B O 1
ATOM 1441 N N . LYS B 1 5 ? 41.033 -23.705 43.675 1.00 44.27 3 LYS B N 1
ATOM 1442 C CA . LYS B 1 5 ? 40.596 -22.626 44.557 1.00 39.64 3 LYS B CA 1
ATOM 1443 C C . LYS B 1 5 ? 41.698 -22.343 45.568 1.00 38.22 3 LYS B C 1
ATOM 1444 O O . LYS B 1 5 ? 42.083 -23.228 46.335 1.00 38.68 3 LYS B O 1
ATOM 1450 N N . ARG B 1 6 ? 42.211 -21.115 45.564 1.00 34.00 4 ARG B N 1
ATOM 1451 C CA . ARG B 1 6 ? 43.387 -20.787 46.365 1.00 31.79 4 ARG B CA 1
ATOM 1452 C C . ARG B 1 6 ? 43.038 -19.912 47.572 1.00 33.82 4 ARG B C 1
ATOM 1453 O O . ARG B 1 6 ? 42.502 -18.803 47.427 1.00 29.16 4 ARG B O 1
ATOM 1455 N N . VAL B 1 7 ? 43.357 -20.422 48.761 1.00 32.25 5 VAL B N 1
ATOM 1456 C CA . VAL B 1 7 ? 43.058 -19.737 50.014 1.00 23.34 5 VAL B CA 1
ATOM 1457 C C . VAL B 1 7 ? 44.321 -19.233 50.711 1.00 21.92 5 VAL B C 1
ATOM 1458 O O . VAL B 1 7 ? 45.315 -19.952 50.808 1.00 29.58 5 VAL B O 1
ATOM 1462 N N . PHE B 1 8 ? 44.291 -17.995 51.195 1.00 24.16 6 PHE B N 1
ATOM 1463 C CA . PHE B 1 8 ? 45.375 -17.505 52.039 1.00 23.33 6 PHE B CA 1
ATOM 1464 C C . PHE B 1 8 ? 45.018 -17.747 53.499 1.00 24.16 6 PHE B C 1
ATOM 1465 O O . PHE B 1 8 ? 44.004 -17.248 53.992 1.00 22.98 6 PHE B O 1
ATOM 1473 N N . PHE B 1 9 ? 45.855 -18.504 54.200 1.00 21.32 7 PHE B N 1
ATOM 1474 C CA . PHE B 1 9 ? 45.617 -18.747 55.620 1.00 20.02 7 PHE B CA 1
ATOM 1475 C C . PHE B 1 9 ? 46.411 -17.766 56.476 1.00 21.49 7 PHE B C 1
ATOM 1476 O O . PHE B 1 9 ? 47.620 -17.617 56.308 1.00 20.41 7 P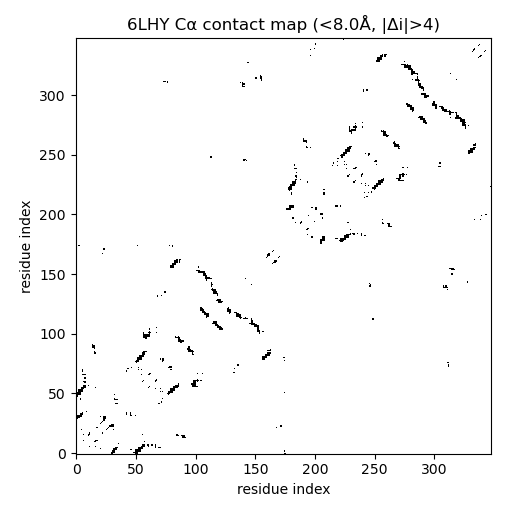HE B O 1
ATOM 1484 N N . SER B 1 10 ? 45.707 -17.094 57.382 1.00 19.35 8 SER B N 1
ATOM 1485 C CA . SER B 1 10 ? 46.315 -16.120 58.284 1.00 19.70 8 SER B CA 1
ATOM 1486 C C . SER B 1 10 ? 46.209 -16.619 59.725 1.00 24.63 8 SER B C 1
ATOM 1487 O O . SER B 1 10 ? 45.128 -16.977 60.173 1.00 22.02 8 SER B O 1
ATOM 1490 N N . PHE B 1 11 ? 47.331 -16.642 60.448 1.00 18.62 9 PHE B N 1
ATOM 1491 C CA . PHE B 1 11 ? 47.376 -17.272 61.766 1.00 19.76 9 PHE B CA 1
ATOM 1492 C C . PHE B 1 11 ? 48.574 -16.790 62.574 1.00 19.43 9 PHE B C 1
ATOM 1493 O O . PHE B 1 11 ? 49.515 -16.227 62.023 1.00 19.77 9 PHE B O 1
ATOM 1501 N N . HIS B 1 12 ? 48.517 -17.050 63.869 1.00 18.89 10 HIS B N 1
ATOM 1502 C CA . HIS B 1 12 ? 49.634 -16.908 64.797 1.00 17.97 10 HIS B CA 1
ATOM 1503 C C . HIS B 1 12 ? 50.518 -18.146 64.698 1.00 17.87 10 HIS B C 1
ATOM 1504 O O . HIS B 1 12 ? 50.014 -19.268 64.802 1.00 16.80 10 HIS B O 1
ATOM 1511 N N . TYR B 1 13 ? 51.822 -17.961 64.504 1.00 19.10 11 TYR B N 1
ATOM 1512 C CA . TYR B 1 13 ? 52.664 -19.117 64.197 1.00 23.12 11 TYR B CA 1
ATOM 1513 C C . TYR B 1 13 ? 52.672 -20.117 65.350 1.00 24.29 11 TYR B C 1
ATOM 1514 O O . TYR B 1 13 ? 52.906 -21.294 65.125 1.00 22.58 11 TYR B O 1
ATOM 1523 N N . GLN B 1 14 ? 52.377 -19.657 66.570 1.00 20.23 12 GLN B N 1
ATOM 1524 C CA . GLN B 1 14 ? 52.280 -20.564 67.716 1.00 23.39 12 GLN B CA 1
ATOM 1525 C C . GLN B 1 14 ? 51.234 -21.664 67.471 1.00 20.17 12 GLN B C 1
ATOM 1526 O O . GLN B 1 14 ? 51.374 -22.806 67.933 1.00 19.58 12 GLN B O 1
ATOM 1532 N N . ASP B 1 15 ? 50.183 -21.323 66.736 1.00 18.81 13 ASP B N 1
ATOM 1533 C CA . ASP B 1 15 ? 49.157 -22.312 66.431 1.00 19.53 13 ASP B CA 1
ATOM 1534 C C . ASP B 1 15 ? 49.582 -23.309 65.353 1.00 18.87 13 ASP B C 1
ATOM 1535 O O . ASP B 1 15 ? 48.948 -24.352 65.183 1.00 16.54 13 ASP B O 1
ATOM 1540 N N . VAL B 1 16 ? 50.660 -22.998 64.636 1.00 19.49 14 VAL B N 1
ATOM 1541 C CA . VAL B 1 16 ? 51.299 -23.996 63.780 1.00 22.45 14 VAL B CA 1
ATOM 1542 C C . VAL B 1 16 ? 52.111 -24.952 64.632 1.00 17.74 14 VAL B C 1
ATOM 1543 O O . VAL B 1 16 ? 51.975 -26.174 64.495 1.00 20.55 14 VAL B O 1
ATOM 1547 N N . ILE B 1 17 ? 52.948 -24.404 65.520 1.00 17.11 15 ILE B N 1
ATOM 1548 C CA . ILE B 1 17 ? 53.725 -25.225 66.438 1.00 23.51 15 ILE B CA 1
ATOM 1549 C C . ILE B 1 17 ? 52.806 -26.198 67.190 1.00 17.91 15 ILE B C 1
ATOM 1550 O O . ILE B 1 17 ? 53.165 -27.360 67.415 1.00 21.14 15 ILE B O 1
ATOM 1555 N N . ASP B 1 18 ? 51.615 -25.727 67.566 1.00 21.37 16 ASP B N 1
ATOM 1556 C CA . ASP B 1 18 ? 50.732 -26.526 68.420 1.00 24.18 16 ASP B CA 1
ATOM 1557 C C . ASP B 1 18 ? 49.892 -27.540 67.648 1.00 21.72 16 ASP B C 1
ATOM 1558 O O . ASP B 1 18 ? 49.104 -28.273 68.243 1.00 23.03 16 ASP B O 1
ATOM 1563 N N . PHE B 1 19 ? 50.070 -27.570 66.329 1.00 20.27 17 PHE B N 1
ATOM 1564 C CA . PHE B 1 19 ? 49.261 -28.384 65.407 1.00 21.68 17 PHE B CA 1
ATOM 1565 C C . PHE B 1 19 ? 47.765 -28.087 65.530 1.00 22.84 17 PHE B C 1
ATOM 1566 O O . PHE B 1 19 ? 46.934 -29.002 65.711 1.00 20.07 17 PHE B O 1
ATOM 1574 N N . ARG B 1 20 ? 47.433 -26.807 65.432 1.00 20.18 18 ARG B N 1
ATOM 1575 C CA . ARG B 1 20 ? 46.049 -26.382 65.292 1.00 21.14 18 ARG B CA 1
ATOM 1576 C C . ARG B 1 20 ? 45.813 -25.906 63.851 1.00 17.81 18 ARG B C 1
ATOM 1577 O O . ARG B 1 20 ? 44.836 -26.295 63.200 1.00 21.29 18 ARG B O 1
ATOM 1585 N N . VAL B 1 21 ? 46.721 -25.086 63.344 1.00 19.45 19 VAL B N 1
ATOM 1586 C CA . VAL B 1 21 ? 46.593 -24.597 61.979 1.00 22.94 19 VAL B CA 1
ATOM 1587 C C . VAL B 1 21 ? 46.544 -25.760 60.994 1.00 21.40 19 VAL B C 1
ATOM 1588 O O . VAL B 1 21 ? 45.715 -25.762 60.084 1.00 18.65 19 VAL B O 1
ATOM 1592 N N . ASN B 1 22 ? 47.389 -26.763 61.206 1.00 20.71 20 ASN B N 1
ATOM 1593 C CA . ASN B 1 22 ? 47.468 -27.882 60.256 1.00 24.42 20 ASN B CA 1
ATOM 1594 C C . ASN B 1 22 ? 46.197 -28.716 60.150 1.00 22.58 20 ASN B C 1
ATOM 1595 O O . ASN B 1 22 ? 45.938 -29.322 59.114 1.00 22.44 20 ASN B O 1
ATOM 1600 N N . VAL B 1 23 ? 45.402 -28.762 61.210 1.00 21.69 21 VAL B N 1
ATOM 1601 C CA . VAL B 1 23 ? 44.151 -29.507 61.143 1.00 22.99 21 VAL B CA 1
ATOM 1602 C C . VAL B 1 23 ? 43.233 -28.922 60.061 1.00 22.92 21 VAL B C 1
ATOM 1603 O O . VAL B 1 23 ? 42.661 -29.659 59.254 1.00 23.63 21 VAL B O 1
ATOM 1607 N N . VAL B 1 24 ? 43.121 -27.601 60.018 1.00 20.49 22 VAL B N 1
ATOM 1608 C CA . VAL B 1 24 ? 42.305 -26.947 58.998 1.00 25.07 22 VAL B CA 1
ATOM 1609 C C . VAL B 1 24 ? 43.019 -26.885 57.639 1.00 24.46 22 VAL B C 1
ATOM 1610 O O . VAL B 1 24 ? 42.433 -27.180 56.594 1.00 23.44 22 VAL B O 1
ATOM 1614 N N . ARG B 1 25 ? 44.285 -26.499 57.656 1.00 21.71 23 ARG B N 1
ATOM 1615 C CA . ARG B 1 25 ? 45.038 -26.379 56.422 1.00 23.07 23 ARG B CA 1
ATOM 1616 C C . ARG B 1 25 ? 45.156 -27.720 55.686 1.00 26.24 23 ARG B C 1
ATOM 1617 O O . ARG B 1 25 ? 44.983 -27.779 54.467 1.00 27.50 23 ARG B O 1
ATOM 1625 N N . ASN B 1 26 ? 45.419 -28.799 56.417 1.00 26.81 24 ASN B N 1
ATOM 1626 C CA . ASN B 1 26 ? 45.508 -30.106 55.767 1.00 24.12 24 ASN B CA 1
ATOM 1627 C C . ASN B 1 26 ? 44.167 -30.497 55.159 1.00 23.81 24 ASN B C 1
ATOM 1628 O O . ASN B 1 26 ? 44.115 -31.059 54.064 1.00 27.62 24 ASN B O 1
ATOM 1633 N N . HIS B 1 27 ? 43.082 -30.211 55.872 1.00 24.51 25 HIS B N 1
ATOM 1634 C CA . HIS B 1 27 ? 41.762 -30.535 55.350 1.00 25.12 25 HIS B CA 1
ATOM 1635 C C . HIS B 1 27 ? 41.555 -29.884 53.987 1.00 24.73 25 HIS B C 1
ATOM 1636 O O . HIS B 1 27 ? 40.999 -30.497 53.076 1.00 31.60 25 HIS B O 1
ATOM 1643 N N . TRP B 1 28 ? 42.024 -28.651 53.852 1.00 22.97 26 TRP B N 1
ATOM 1644 C CA . TRP B 1 28 ? 41.876 -27.903 52.608 1.00 25.49 26 TRP B CA 1
ATOM 1645 C C . TRP B 1 28 ? 42.798 -28.441 51.510 1.00 27.90 26 TRP B C 1
ATOM 1646 O O . TRP B 1 28 ? 42.347 -28.753 50.418 1.00 28.25 26 TRP B O 1
ATOM 1657 N N . VAL B 1 29 ? 44.086 -28.562 51.809 1.00 27.93 27 VAL B N 1
ATOM 1658 C CA . VAL B 1 29 ? 45.080 -28.785 50.756 1.00 29.96 27 VAL B CA 1
ATOM 1659 C C . VAL B 1 29 ? 45.186 -30.230 50.292 1.00 32.31 27 VAL B C 1
ATOM 1660 O O . VAL B 1 29 ? 45.661 -30.490 49.185 1.00 42.16 27 VAL B O 1
ATOM 1664 N N . THR B 1 30 ? 44.758 -31.172 51.122 1.00 31.19 28 THR B N 1
ATOM 1665 C CA . THR B 1 30 ? 44.767 -32.568 50.698 1.00 37.33 28 THR B CA 1
ATOM 1666 C C . THR B 1 30 ? 43.529 -32.921 49.858 1.00 41.83 28 THR B C 1
ATOM 1667 O O . THR B 1 30 ? 43.331 -34.082 49.507 1.00 44.06 28 THR B O 1
ATOM 1671 N N . LYS B 1 31 ? 42.702 -31.920 49.544 1.00 38.54 29 LYS B N 1
ATOM 1672 C CA . LYS B 1 31 ? 41.537 -32.115 48.675 1.00 41.54 29 LYS B CA 1
ATOM 1673 C C . LYS B 1 31 ? 41.774 -31.560 47.272 1.00 45.25 29 LYS B C 1
ATOM 1674 O O . LYS B 1 31 ? 42.777 -30.889 47.016 1.00 39.96 29 LYS B O 1
ATOM 1676 N N . GLN B 1 34 ? 42.125 -27.712 45.311 1.00 41.59 32 GLN B N 1
ATOM 1677 C CA . GLN B 1 34 ? 42.280 -26.870 46.495 1.00 39.51 32 GLN B CA 1
ATOM 1678 C C . GLN B 1 34 ? 43.735 -26.739 46.949 1.00 39.37 32 GLN B C 1
ATOM 1679 O O . GLN B 1 34 ? 44.404 -27.737 47.227 1.00 37.81 32 GLN B O 1
ATOM 1685 N N . SER B 1 35 ? 44.212 -25.499 47.030 1.00 37.47 33 SER B N 1
ATOM 1686 C CA . SER B 1 35 ? 45.562 -25.231 47.515 1.00 38.93 33 SER B CA 1
ATOM 1687 C C . SER B 1 35 ? 45.616 -23.953 48.351 1.00 38.66 33 SER B C 1
ATOM 1688 O O . SER B 1 35 ? 44.672 -23.160 48.363 1.00 33.43 33 SER B O 1
ATOM 1691 N N . ALA B 1 36 ? 46.735 -23.759 49.037 1.00 36.92 34 ALA B N 1
ATOM 1692 C CA . ALA B 1 36 ? 46.852 -22.688 50.020 1.00 34.03 34 ALA B CA 1
ATOM 1693 C C . ALA B 1 36 ? 48.056 -21.781 49.792 1.00 40.73 34 ALA B C 1
ATOM 1694 O O . ALA B 1 36 ? 48.989 -22.125 49.060 1.00 46.06 34 ALA B O 1
ATOM 1696 N N . ALA B 1 37 ? 48.014 -20.618 50.433 1.00 43.04 35 ALA B N 1
ATOM 1697 C CA . ALA B 1 37 ? 49.137 -19.689 50.501 1.00 36.83 35 ALA B CA 1
ATOM 1698 C C . ALA B 1 37 ? 49.351 -19.262 51.955 1.00 38.44 35 ALA B C 1
ATOM 1699 O O . ALA B 1 37 ? 48.528 -19.568 52.830 1.00 32.19 35 ALA B O 1
ATOM 1701 N N . ILE B 1 54 ? 58.235 -3.582 55.788 1.00 64.89 52 ILE B N 1
ATOM 1702 C CA . ILE B 1 54 ? 58.356 -2.967 54.465 1.00 69.39 52 ILE B CA 1
ATOM 1703 C C . ILE B 1 54 ? 58.636 -4.013 53.396 1.00 71.97 52 ILE B C 1
ATOM 1704 O O . ILE B 1 54 ? 57.900 -4.144 52.413 1.00 72.00 52 ILE B O 1
ATOM 1706 N N . ALA B 1 55 ? 59.719 -4.752 53.589 1.00 60.61 53 ALA B N 1
ATOM 1707 C CA . ALA B 1 55 ? 60.067 -5.832 52.681 1.00 61.51 53 ALA B CA 1
ATOM 1708 C C . ALA B 1 55 ? 59.159 -7.020 52.947 1.00 62.52 53 ALA B C 1
ATOM 1709 O O . ALA B 1 55 ? 58.742 -7.721 52.025 1.00 65.64 53 ALA B O 1
ATOM 1711 N N . LEU B 1 56 ? 58.848 -7.226 54.223 1.00 58.34 54 LEU B N 1
ATOM 1712 C CA . LEU B 1 56 ? 58.036 -8.355 54.655 1.00 57.11 54 LEU B CA 1
ATOM 1713 C C . LEU B 1 56 ? 56.606 -8.246 54.129 1.00 50.57 54 LEU B C 1
ATOM 1714 O O . LEU B 1 56 ? 55.957 -9.255 53.835 1.00 48.85 54 LEU B O 1
ATOM 1719 N N . LYS B 1 57 ? 56.132 -7.009 54.017 1.00 45.31 55 LYS B N 1
ATOM 1720 C CA . LYS B 1 57 ? 54.825 -6.714 53.453 1.00 44.09 55 LYS B CA 1
ATOM 1721 C C . LYS B 1 57 ? 54.777 -7.127 51.993 1.00 48.11 55 LYS B C 1
ATOM 1722 O O . LYS B 1 57 ? 53.814 -7.748 51.554 1.00 47.16 55 LYS B O 1
ATOM 1728 N N . ARG B 1 58 ? 55.825 -6.784 51.248 1.00 51.66 56 ARG B N 1
ATOM 1729 C CA . ARG B 1 58 ? 55.934 -7.176 49.849 1.00 54.42 56 ARG B CA 1
ATOM 1730 C C . ARG B 1 58 ? 55.778 -8.692 49.705 1.00 54.94 56 ARG B C 1
ATOM 1731 O O . ARG B 1 58 ? 55.044 -9.170 48.841 1.00 53.23 56 ARG B O 1
ATOM 1733 N N . LEU B 1 59 ? 56.447 -9.441 50.575 1.00 52.97 57 LEU B N 1
ATOM 1734 C CA . LEU B 1 59 ? 56.334 -10.894 50.585 1.00 54.30 57 LEU B CA 1
ATOM 1735 C C . LEU B 1 59 ? 54.905 -11.377 50.850 1.00 55.60 57 LEU B C 1
ATOM 1736 O O . LEU B 1 59 ? 54.412 -12.290 50.187 1.00 52.82 57 LEU B O 1
ATOM 1741 N N . ILE B 1 60 ? 54.244 -10.765 51.826 1.00 50.07 58 ILE B N 1
ATOM 1742 C CA . ILE B 1 60 ? 52.873 -11.133 52.160 1.00 48.92 58 ILE B CA 1
ATOM 1743 C C . ILE B 1 60 ? 51.922 -10.765 51.024 1.00 50.78 58 ILE B C 1
ATOM 1744 O O . ILE B 1 60 ? 50.988 -11.509 50.713 1.00 44.44 58 ILE B O 1
ATOM 1749 N N . ASN B 1 61 ? 52.177 -9.623 50.392 1.00 47.42 59 ASN B N 1
ATOM 1750 C CA . ASN B 1 61 ? 51.368 -9.186 49.263 1.00 45.79 59 ASN B CA 1
ATOM 1751 C C . ASN B 1 61 ? 51.425 -10.211 48.138 1.00 49.73 59 ASN B C 1
ATOM 1752 O O . ASN B 1 61 ? 50.409 -10.513 47.517 1.00 53.57 59 ASN B O 1
ATOM 1757 N N . GLY B 1 62 ? 52.618 -10.746 47.890 1.00 52.83 60 GLY B N 1
ATOM 1758 C CA . GLY B 1 62 ? 52.807 -11.771 46.878 1.00 57.37 60 GLY B CA 1
ATOM 1759 C C . GLY B 1 62 ? 52.044 -13.041 47.207 1.00 57.90 60 GLY B C 1
ATOM 1760 O O . GLY B 1 62 ? 51.510 -13.704 46.318 1.00 60.51 60 GLY B O 1
ATOM 1761 N N . GLY B 1 63 ? 51.993 -13.381 48.491 1.00 55.80 61 GLY B N 1
ATOM 1762 C CA . GLY B 1 63 ? 51.226 -14.527 48.945 1.00 55.24 61 GLY B CA 1
ATOM 1763 C C . GLY B 1 63 ? 49.744 -14.291 48.741 1.00 53.33 61 GLY B C 1
ATOM 1764 O O . GLY B 1 63 ? 49.025 -15.174 48.270 1.00 56.17 61 GLY B O 1
ATOM 1765 N N . LEU B 1 64 ? 49.294 -13.089 49.092 1.00 48.77 62 LEU B N 1
ATOM 1766 C CA . LEU B 1 64 ? 47.896 -12.701 48.939 1.00 47.03 62 LEU B CA 1
ATOM 1767 C C . LEU B 1 64 ? 47.468 -12.635 47.478 1.00 57.05 62 LEU B C 1
ATOM 1768 O O . LEU B 1 64 ? 46.300 -12.867 47.152 1.00 51.52 62 LEU B O 1
ATOM 1773 N N . ASN B 1 65 ? 48.412 -12.308 46.601 1.00 48.61 63 ASN B N 1
ATOM 1774 C CA . ASN B 1 65 ? 48.132 -12.303 45.173 1.00 48.87 63 ASN B CA 1
ATOM 1775 C C . ASN B 1 65 ? 47.845 -13.728 44.711 1.00 43.67 63 ASN B C 1
ATOM 1776 O O . ASN B 1 65 ? 48.418 -14.686 45.239 1.00 41.64 63 ASN B O 1
ATOM 1778 N N . ASN B 1 66 ? 46.947 -13.851 43.738 1.00 42.87 64 ASN B N 1
ATOM 1779 C CA . ASN B 1 66 ? 46.497 -15.144 43.221 1.00 45.37 64 ASN B CA 1
ATOM 1780 C C . ASN B 1 66 ? 45.810 -16.010 44.284 1.00 42.49 64 ASN B C 1
ATOM 1781 O O . ASN B 1 66 ? 45.766 -17.233 44.160 1.00 45.12 64 ASN B O 1
ATOM 1783 N N . THR B 1 67 ? 45.284 -15.374 45.327 1.00 37.32 65 THR B N 1
ATOM 1784 C CA . THR B 1 67 ? 44.304 -16.031 46.195 1.00 38.68 65 THR B CA 1
ATOM 1785 C C . THR B 1 67 ? 43.009 -15.231 46.129 1.00 44.77 65 THR B C 1
ATOM 1786 O O . THR B 1 67 ? 43.016 -14.075 45.711 1.00 41.56 65 THR B O 1
ATOM 1790 N N . SER B 1 68 ? 41.895 -15.843 46.524 1.00 39.97 66 SER B N 1
ATOM 1791 C CA . SER B 1 68 ? 40.605 -15.177 46.396 1.00 37.81 66 SER B CA 1
ATOM 1792 C C . SER B 1 68 ? 39.893 -15.097 47.734 1.00 30.37 66 SER B C 1
ATOM 1793 O O . SER B 1 68 ? 38.960 -14.318 47.907 1.00 30.75 66 SER B O 1
ATOM 1796 N N . VAL B 1 69 ? 40.351 -15.901 48.685 1.00 28.54 67 VAL B N 1
ATOM 1797 C CA . VAL B 1 69 ? 39.732 -15.992 49.995 1.00 26.03 67 VAL B CA 1
ATOM 1798 C C . VAL B 1 69 ? 40.830 -16.002 51.046 1.00 27.60 67 VAL B C 1
ATOM 1799 O O . VAL B 1 69 ? 41.818 -16.726 50.902 1.00 29.11 67 VAL B O 1
ATOM 1803 N N . THR B 1 70 ? 40.671 -15.178 52.076 1.00 22.42 68 THR B N 1
ATOM 1804 C CA . THR B 1 70 ? 41.550 -15.224 53.240 1.00 21.65 68 THR B CA 1
ATOM 1805 C C . THR B 1 70 ? 40.829 -15.876 54.412 1.00 23.68 68 THR B C 1
ATOM 1806 O O . THR B 1 70 ? 39.722 -15.473 54.789 1.00 26.39 68 THR B O 1
ATOM 1810 N N A CYS B 1 71 ? 41.497 -16.844 55.017 0.39 22.64 69 CYS B N 1
ATOM 1811 N N B CYS B 1 71 ? 41.432 -16.930 54.961 0.61 22.59 69 CYS B N 1
ATOM 1812 C CA A CYS B 1 71 ? 40.919 -17.593 56.110 0.39 19.95 69 CYS B CA 1
ATOM 1813 C CA B CYS B 1 71 ? 40.887 -17.615 56.139 0.61 19.59 69 CYS B CA 1
ATOM 1814 C C A CYS B 1 71 ? 41.716 -17.385 57.396 0.39 18.74 69 CYS B C 1
ATOM 1815 C C B CYS B 1 71 ? 41.736 -17.332 57.370 0.61 19.17 69 CYS B C 1
ATOM 1816 O O A CYS B 1 71 ? 42.807 -17.937 57.547 0.39 19.90 69 CYS B O 1
ATOM 1817 O O B CYS B 1 71 ? 42.878 -17.790 57.460 0.61 19.03 69 CYS B O 1
ATOM 1822 N N . VAL B 1 72 ? 41.181 -16.577 58.312 1.00 19.45 70 VAL B N 1
ATOM 1823 C CA . VAL B 1 72 ? 41.881 -16.276 59.566 1.00 15.83 70 VAL B CA 1
ATOM 1824 C C . VAL B 1 72 ? 41.632 -17.417 60.541 1.00 17.83 70 VAL B C 1
ATOM 1825 O O . VAL B 1 72 ? 40.497 -17.691 60.893 1.00 17.76 70 VAL B O 1
ATOM 1829 N N . LEU B 1 73 ? 42.690 -18.083 60.977 1.00 17.19 71 LEU B N 1
ATOM 1830 C CA . LEU B 1 73 ? 42.515 -19.212 61.897 1.00 16.58 71 LEU B CA 1
ATOM 1831 C C . LEU B 1 73 ? 42.750 -18.739 63.309 1.00 17.82 71 LEU B C 1
ATOM 1832 O O . LEU B 1 73 ? 43.876 -18.404 63.681 1.00 15.29 71 LEU B O 1
ATOM 1837 N N . ILE B 1 74 ? 41.679 -18.723 64.105 1.00 15.96 72 ILE B N 1
ATOM 1838 C CA . ILE B 1 74 ? 41.689 -17.993 65.370 1.00 16.52 72 ILE B CA 1
ATOM 1839 C C . ILE B 1 74 ? 42.039 -18.889 66.552 1.00 12.39 72 ILE B C 1
ATOM 1840 O O . ILE B 1 74 ? 41.269 -19.782 66.903 1.00 16.75 72 ILE B O 1
ATOM 1845 N N . GLY B 1 75 ? 43.206 -18.639 67.142 1.00 16.75 73 GLY B N 1
ATOM 1846 C CA . GLY B 1 75 ? 43.622 -19.275 68.375 1.00 16.61 73 GLY B CA 1
ATOM 1847 C C . GLY B 1 75 ? 43.580 -18.275 69.519 1.00 21.28 73 GLY B C 1
ATOM 1848 O O . GLY B 1 75 ? 42.913 -17.247 69.427 1.00 17.23 73 GLY B O 1
ATOM 1849 N N . SER B 1 76 ? 44.344 -18.542 70.574 1.00 13.79 74 SER B N 1
ATOM 1850 C CA . SER B 1 76 ? 44.230 -17.765 71.809 1.00 14.82 74 SER B CA 1
ATOM 1851 C C . SER B 1 76 ? 44.768 -16.330 71.681 1.00 18.97 74 SER B C 1
ATOM 1852 O O . SER B 1 76 ? 44.268 -15.416 72.360 1.00 16.46 74 SER B O 1
ATOM 1855 N N . GLN B 1 77 ? 45.769 -16.137 70.820 1.00 18.61 75 GLN B N 1
ATOM 1856 C CA . GLN B 1 77 ? 46.466 -14.848 70.712 1.00 18.83 75 GLN B CA 1
ATOM 1857 C C . GLN B 1 77 ? 46.486 -14.257 69.294 1.00 17.18 75 GLN B C 1
ATOM 1858 O O . GLN B 1 77 ? 47.122 -13.233 69.058 1.00 19.77 75 GLN B O 1
ATOM 1864 N N . THR B 1 78 ? 45.769 -14.888 68.368 1.00 16.57 76 THR B N 1
ATOM 1865 C CA . THR B 1 78 ? 45.689 -14.425 66.988 1.00 16.87 76 THR B CA 1
ATOM 1866 C C . THR B 1 78 ? 45.307 -12.934 66.835 1.00 18.96 76 THR B C 1
ATOM 1867 O O . THR B 1 78 ? 45.905 -12.206 66.028 1.00 19.15 76 THR B O 1
ATOM 1871 N N . PHE B 1 79 ? 44.315 -12.497 67.609 1.00 17.84 77 PHE B N 1
ATOM 1872 C CA . PHE B 1 79 ? 43.849 -11.100 67.615 1.00 19.32 77 PHE B CA 1
ATOM 1873 C C . PHE 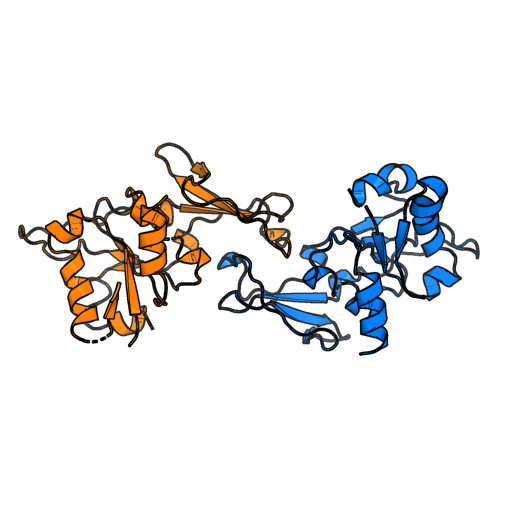B 1 79 ? 44.957 -10.073 67.842 1.00 18.81 77 PHE B C 1
ATOM 1874 O O . PHE B 1 79 ? 44.840 -8.911 67.419 1.00 21.21 77 PHE B O 1
ATOM 1882 N N . ASN B 1 80 ? 46.020 -10.494 68.524 1.00 16.56 78 ASN B N 1
ATOM 1883 C CA . ASN B 1 80 ? 47.105 -9.594 68.929 1.00 23.72 78 ASN B CA 1
ATOM 1884 C C . ASN B 1 80 ? 48.328 -9.582 68.001 1.00 20.27 78 ASN B C 1
ATOM 1885 O O . ASN B 1 80 ? 49.326 -8.903 68.290 1.00 19.55 78 ASN B O 1
ATOM 1890 N N . ARG B 1 81 ? 48.275 -10.333 66.906 1.00 17.02 79 ARG B N 1
ATOM 1891 C CA . ARG B 1 81 ? 49.454 -10.486 66.047 1.00 15.42 79 ARG B CA 1
ATOM 1892 C C . ARG B 1 81 ? 49.497 -9.433 64.934 1.00 16.05 79 ARG B C 1
ATOM 1893 O O . ARG B 1 81 ? 48.538 -9.294 64.157 1.00 21.05 79 ARG B O 1
ATOM 1901 N N . ARG B 1 82 ? 50.625 -8.724 64.860 1.00 18.94 80 ARG B N 1
ATOM 1902 C CA . ARG B 1 82 ? 50.821 -7.643 63.902 1.00 25.77 80 ARG B CA 1
ATOM 1903 C C . ARG B 1 82 ? 50.570 -8.089 62.465 1.00 25.17 80 ARG B C 1
ATOM 1904 O O . ARG B 1 82 ? 49.846 -7.420 61.713 1.00 19.39 80 ARG B O 1
ATOM 1912 N N . TRP B 1 83 ? 51.157 -9.221 62.077 1.00 21.53 81 TRP B N 1
ATOM 1913 C CA . TRP B 1 83 ? 51.091 -9.598 60.677 1.00 24.06 81 TRP B CA 1
ATOM 1914 C C . TRP B 1 83 ? 49.766 -10.261 60.328 1.00 23.14 81 TRP B C 1
ATOM 1915 O O . TRP B 1 83 ? 49.334 -10.192 59.178 1.00 21.80 81 TRP B O 1
ATOM 1926 N N . VAL B 1 84 ? 49.073 -10.832 61.318 1.00 19.48 82 VAL B N 1
ATOM 1927 C CA . VAL B 1 84 ? 47.690 -11.249 61.095 1.00 15.62 82 VAL B CA 1
ATOM 1928 C C . VAL B 1 84 ? 46.822 -10.029 60.766 1.00 21.13 82 VAL B C 1
ATOM 1929 O O . VAL B 1 84 ? 46.012 -10.052 59.818 1.00 18.29 82 VAL B O 1
ATOM 1933 N N . ARG B 1 85 ? 46.987 -8.968 61.552 1.00 18.41 83 ARG B N 1
ATOM 1934 C CA . ARG B 1 85 ? 46.219 -7.752 61.322 1.00 19.34 83 ARG B CA 1
ATOM 1935 C C . ARG B 1 85 ? 46.499 -7.217 59.931 1.00 17.80 83 ARG B C 1
ATOM 1936 O O . ARG B 1 85 ? 45.579 -6.807 59.224 1.00 20.04 83 ARG B O 1
ATOM 1944 N N . TYR B 1 86 ? 47.767 -7.246 59.528 1.00 19.03 84 TYR B N 1
ATOM 1945 C CA . TYR B 1 86 ? 48.131 -6.785 58.199 1.00 20.86 84 TYR B CA 1
ATOM 1946 C C . TYR B 1 86 ? 47.491 -7.641 57.103 1.00 23.31 84 TYR B C 1
ATOM 1947 O O . TYR B 1 86 ? 46.986 -7.116 56.106 1.00 22.92 84 TYR B O 1
ATOM 1956 N N . GLU B 1 87 ? 47.521 -8.955 57.298 1.00 23.49 85 GLU B N 1
ATOM 1957 C CA . GLU B 1 87 ? 46.960 -9.881 56.334 1.00 21.66 85 GLU B CA 1
ATOM 1958 C C . GLU B 1 87 ? 45.463 -9.626 56.154 1.00 24.56 85 GLU B C 1
ATOM 1959 O O . GLU B 1 87 ? 44.938 -9.670 55.038 1.00 25.12 85 GLU B O 1
ATOM 1965 N N . ILE B 1 88 ? 44.782 -9.325 57.249 1.00 22.09 86 ILE B N 1
ATOM 1966 C CA . ILE B 1 88 ? 43.350 -9.049 57.189 1.00 20.91 86 ILE B CA 1
ATOM 1967 C C . ILE B 1 88 ? 43.091 -7.721 56.467 1.00 21.96 86 ILE B C 1
ATOM 1968 O O . ILE B 1 88 ? 42.276 -7.657 55.536 1.00 20.90 86 ILE B O 1
ATOM 1981 N N . LYS B 1 90 ? 45.088 -5.955 54.404 1.00 23.76 88 LYS B N 1
ATOM 1982 C CA . LYS B 1 90 ? 45.493 -5.997 52.999 1.00 30.29 88 LYS B CA 1
ATOM 1983 C C . LYS B 1 90 ? 44.498 -6.815 52.165 1.00 31.02 88 LYS B C 1
ATOM 1984 O O . LYS B 1 90 ? 44.231 -6.491 51.013 1.00 30.52 88 LYS B O 1
ATOM 1990 N N . SER B 1 91 ? 43.940 -7.867 52.760 1.00 28.51 89 SER B N 1
ATOM 1991 C CA . SER B 1 91 ? 42.950 -8.701 52.074 1.00 30.63 89 SER B CA 1
ATOM 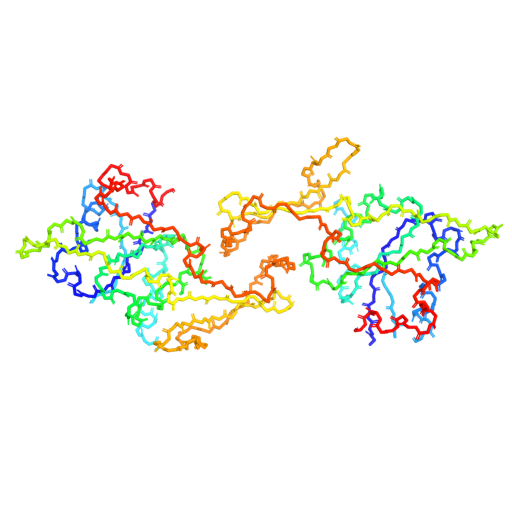1992 C C . SER B 1 91 ? 41.728 -7.890 51.633 1.00 32.56 89 SER B C 1
ATOM 1993 O O . SER B 1 91 ? 41.158 -8.143 50.569 1.00 36.47 89 SER B O 1
ATOM 1996 N N . ILE B 1 92 ? 41.332 -6.915 52.448 1.00 28.27 90 ILE B N 1
ATOM 1997 C CA . ILE B 1 92 ? 40.240 -6.007 52.089 1.00 33.82 90 ILE B CA 1
ATOM 1998 C C . ILE B 1 92 ? 40.571 -5.205 50.832 1.00 39.37 90 ILE B C 1
ATOM 1999 O O . ILE B 1 92 ? 39.775 -5.133 49.888 1.00 33.58 90 ILE B O 1
ATOM 2004 N N . GLU B 1 93 ? 41.744 -4.581 50.857 1.00 36.38 91 GLU B N 1
ATOM 2005 C CA . GLU B 1 93 ? 42.269 -3.836 49.726 1.00 38.56 91 GLU B CA 1
ATOM 2006 C C . GLU B 1 93 ? 42.271 -4.684 48.452 1.00 36.84 91 GLU B C 1
ATOM 2007 O O . GLU B 1 93 ? 41.790 -4.253 47.399 1.00 36.15 91 GLU B O 1
ATOM 2013 N N . LYS B 1 94 ? 42.792 -5.902 48.564 1.00 37.40 92 LYS B N 1
ATOM 2014 C CA . LYS B 1 94 ? 43.014 -6.751 47.391 1.00 40.54 92 LYS B CA 1
ATOM 2015 C C . LYS B 1 94 ? 41.749 -7.495 46.963 1.00 36.55 92 LYS B C 1
ATOM 2016 O O . LYS B 1 94 ? 41.755 -8.234 45.979 1.00 37.02 92 LYS B O 1
ATOM 2022 N N . GLY B 1 95 ? 40.664 -7.286 47.699 1.00 37.90 93 GLY B N 1
ATOM 2023 C CA . GLY B 1 95 ? 39.361 -7.779 47.290 1.00 36.67 93 GLY B CA 1
ATOM 2024 C C . GLY B 1 95 ? 39.039 -9.214 47.670 1.00 33.03 93 GLY B C 1
ATOM 2025 O O . GLY B 1 95 ? 38.098 -9.801 47.136 1.00 39.49 93 GLY B O 1
ATOM 2026 N N . ASN B 1 96 ? 39.811 -9.781 48.588 1.00 29.52 94 ASN B N 1
ATOM 2027 C CA . ASN B 1 96 ? 39.541 -11.140 49.055 1.00 28.17 94 ASN B CA 1
ATOM 2028 C C . ASN B 1 96 ? 38.276 -11.226 49.887 1.00 33.88 94 ASN B C 1
ATOM 2029 O O . ASN B 1 96 ? 37.949 -10.309 50.647 1.00 31.11 94 ASN B O 1
ATOM 2034 N N . LYS B 1 97 ? 37.566 -12.337 49.734 1.00 26.78 95 LYS B N 1
ATOM 2035 C CA . LYS B 1 97 ? 36.577 -12.741 50.727 1.00 25.17 95 LYS B CA 1
ATOM 2036 C C . LYS B 1 97 ? 37.322 -13.105 52.009 1.00 24.47 95 LYS B C 1
ATOM 2037 O O . LYS B 1 97 ? 38.373 -13.743 51.958 1.00 29.22 95 LYS B O 1
ATOM 2043 N N . ILE B 1 98 ? 36.800 -12.680 53.156 1.00 21.21 96 ILE B N 1
ATOM 2044 C CA . ILE B 1 98 ? 37.475 -12.920 54.424 1.00 19.31 96 ILE B CA 1
ATOM 2045 C C . ILE B 1 98 ? 36.558 -13.637 55.397 1.00 25.36 96 ILE B C 1
ATOM 2046 O O . ILE B 1 98 ? 35.425 -13.205 55.622 1.00 23.43 96 ILE B O 1
ATOM 2051 N N . ILE B 1 99 ? 37.040 -14.734 55.977 1.00 23.69 97 ILE B N 1
ATOM 2052 C CA . ILE B 1 99 ? 36.293 -15.409 57.038 1.00 18.93 97 ILE B CA 1
ATOM 2053 C C . ILE B 1 99 ? 37.236 -15.759 58.186 1.00 19.32 97 ILE B C 1
ATOM 2054 O O . ILE B 1 99 ? 38.451 -15.813 57.995 1.00 20.86 97 ILE B O 1
ATOM 2059 N N . GLY B 1 100 ? 36.674 -15.975 59.371 1.00 16.89 98 GLY B N 1
ATOM 2060 C CA . GLY B 1 100 ? 37.431 -16.470 60.507 1.00 18.10 98 GLY B CA 1
ATOM 2061 C C . GLY B 1 100 ? 36.972 -17.865 60.908 1.00 18.12 98 GLY B C 1
ATOM 2062 O O . GLY B 1 100 ? 35.810 -18.214 60.725 1.00 21.53 98 GLY B O 1
ATOM 2063 N N . ILE B 1 101 ? 37.889 -18.660 61.455 1.00 15.22 99 ILE B N 1
ATOM 2064 C CA . ILE B 1 101 ? 37.573 -20.017 61.923 1.00 12.51 99 ILE B CA 1
ATOM 2065 C C . ILE B 1 101 ? 38.300 -20.246 63.243 1.00 19.25 99 ILE B C 1
ATOM 2066 O O . ILE B 1 101 ? 39.514 -20.282 63.247 1.00 16.01 99 ILE B O 1
ATOM 2071 N N . HIS B 1 102 ? 37.576 -20.360 64.356 1.00 16.62 100 HIS B N 1
ATOM 2072 C CA . HIS B 1 102 ? 38.202 -20.691 65.639 1.00 18.76 100 HIS B CA 1
ATOM 2073 C C . HIS B 1 102 ? 38.783 -22.092 65.564 1.00 18.62 100 HIS B C 1
ATOM 2074 O O . HIS B 1 102 ? 38.132 -23.000 65.042 1.00 19.08 100 HIS B O 1
ATOM 2081 N N . ILE B 1 103 ? 39.988 -22.285 66.100 1.00 17.01 101 ILE B N 1
ATOM 2082 C CA . ILE B 1 103 ? 40.660 -23.584 66.013 1.00 17.49 101 ILE B CA 1
ATOM 2083 C C . ILE B 1 103 ? 41.090 -24.075 67.392 1.00 18.04 101 ILE B C 1
ATOM 2084 O O . ILE B 1 103 ? 42.071 -24.817 67.525 1.00 17.78 101 ILE B O 1
ATOM 2089 N N . ASN B 1 104 ? 40.337 -23.683 68.423 1.00 17.82 102 ASN B N 1
ATOM 2090 C CA . ASN B 1 104 ? 40.712 -24.055 69.788 1.00 16.60 102 ASN B CA 1
ATOM 2091 C C . ASN B 1 104 ? 39.882 -25.199 70.383 1.00 18.44 102 ASN B C 1
ATOM 2092 O O . ASN B 1 104 ? 40.193 -25.690 71.468 1.00 19.95 102 ASN B O 1
ATOM 2097 N N . ALA B 1 105 ? 38.848 -25.647 69.671 1.00 17.68 103 ALA B N 1
ATOM 2098 C CA . ALA B 1 105 ? 37.891 -26.593 70.260 1.00 20.78 103 ALA B CA 1
ATOM 2099 C C . ALA B 1 105 ? 38.250 -28.075 70.074 1.00 19.29 103 ALA B C 1
ATOM 2100 O O . ALA B 1 105 ? 37.528 -28.958 70.551 1.00 22.02 103 ALA B O 1
ATOM 2102 N N . PHE B 1 106 ? 39.356 -28.352 69.384 1.00 19.30 104 PHE B N 1
ATOM 2103 C CA . PHE B 1 106 ? 39.842 -29.713 69.235 1.00 22.87 104 PHE B CA 1
ATOM 2104 C C . PHE B 1 106 ? 41.203 -29.815 69.917 1.00 20.37 104 PHE B C 1
ATOM 2105 O O . PHE B 1 106 ? 41.781 -28.796 70.305 1.00 20.27 104 PHE B O 1
ATOM 2113 N N . LYS B 1 107 ? 41.720 -31.030 70.083 1.00 21.20 105 LYS B N 1
ATOM 2114 C CA . LYS B 1 107 ? 42.966 -31.178 70.839 1.00 23.58 105 LYS B CA 1
ATOM 2115 C C . LYS B 1 107 ? 44.191 -30.710 70.045 1.00 21.48 105 LYS B C 1
ATOM 2116 O O . LYS B 1 107 ? 44.348 -31.067 68.880 1.00 21.26 105 LYS B O 1
ATOM 2122 N N . ASP B 1 108 ? 45.057 -29.922 70.682 1.00 20.45 106 ASP B N 1
ATOM 2123 C CA . ASP B 1 108 ? 46.370 -29.644 70.100 1.00 24.30 106 ASP B CA 1
ATOM 2124 C C . ASP B 1 108 ? 47.326 -30.834 70.292 1.00 25.69 106 ASP B C 1
ATOM 2125 O O . ASP B 1 108 ? 46.924 -31.917 70.750 1.00 24.56 106 ASP B O 1
ATOM 2130 N N . LYS B 1 109 ? 48.595 -30.643 69.943 1.00 21.77 107 LYS B N 1
ATOM 2131 C CA . LYS B 1 109 ? 49.534 -31.753 70.001 1.00 23.12 107 LYS B CA 1
ATOM 2132 C C . LYS B 1 109 ? 49.898 -32.097 71.446 1.00 26.39 107 LYS B C 1
ATOM 2133 O O . LYS B 1 109 ? 50.486 -33.136 71.697 1.00 25.98 107 LYS B O 1
ATOM 2139 N N . TYR B 1 110 ? 49.532 -31.244 72.398 1.00 24.40 108 TYR B N 1
ATOM 2140 C CA . TYR B 1 110 ? 49.757 -31.566 73.810 1.00 28.71 108 TYR B CA 1
ATOM 2141 C C . TYR B 1 110 ? 48.557 -32.303 74.418 1.00 30.35 108 TYR B C 1
ATOM 2142 O O . TYR B 1 110 ? 48.599 -32.744 75.568 1.00 35.64 108 TYR B O 1
ATOM 2151 N N . GLY B 1 111 ? 47.494 -32.440 73.634 1.00 28.41 109 GLY B N 1
ATOM 2152 C CA . GLY B 1 111 ? 46.307 -33.161 74.058 1.00 30.67 109 GLY B CA 1
ATOM 2153 C C . GLY B 1 111 ? 45.291 -32.272 74.755 1.00 30.25 109 GLY B C 1
ATOM 2154 O O . GLY B 1 111 ? 44.371 -32.759 75.411 1.00 26.61 109 GLY B O 1
ATOM 2155 N N . ASN B 1 112 ? 45.451 -30.961 74.613 1.00 21.13 110 ASN B N 1
ATOM 2156 C CA . ASN B 1 112 ? 44.553 -30.018 75.287 1.00 23.88 110 ASN B CA 1
ATOM 2157 C C . ASN B 1 112 ? 43.544 -29.350 74.369 1.00 29.43 110 ASN B C 1
ATOM 2158 O O . ASN B 1 112 ? 43.827 -29.100 73.195 1.00 25.50 110 ASN B O 1
ATOM 2163 N N . ILE B 1 113 ? 42.370 -29.060 74.931 1.00 22.86 111 ILE B N 1
ATOM 2164 C CA . ILE B 1 113 ? 41.354 -28.216 74.304 1.00 22.36 111 ILE B CA 1
ATOM 2165 C C . ILE B 1 113 ? 41.353 -26.873 75.056 1.00 21.72 111 ILE B C 1
ATOM 2166 O O . ILE B 1 113 ? 41.640 -26.836 76.260 1.00 19.67 111 ILE B O 1
ATOM 2171 N N . LYS B 1 114 ? 41.091 -25.773 74.354 1.00 17.97 112 LYS B N 1
ATOM 2172 C CA . LYS B 1 114 ? 41.147 -24.447 74.984 1.00 14.51 112 LYS B CA 1
ATOM 2173 C C . LYS B 1 114 ? 39.872 -23.637 74.770 1.00 18.04 112 LYS B C 1
ATOM 2174 O O . LYS B 1 114 ? 39.098 -23.892 73.847 1.00 18.31 112 LYS B O 1
ATOM 2180 N N . SER B 1 115 ? 39.659 -22.642 75.623 1.00 16.56 113 SER B N 1
ATOM 2181 C CA . SER B 1 115 ? 38.603 -21.678 75.375 1.00 18.05 113 SER B CA 1
ATOM 2182 C C . SER B 1 115 ? 38.948 -20.862 74.126 1.00 20.53 113 SER B C 1
ATOM 2183 O O . SER B 1 115 ? 40.122 -20.690 73.800 1.00 16.03 113 SER B O 1
ATOM 2186 N N . LYS B 1 116 ? 37.930 -20.372 73.425 1.00 17.90 114 LYS B N 1
ATOM 2187 C CA . LYS B 1 116 ? 38.160 -19.525 72.252 1.00 19.67 114 LYS B CA 1
ATOM 2188 C C . LYS B 1 116 ? 38.950 -18.257 72.562 1.00 20.67 114 LYS B C 1
ATOM 2189 O O . LYS B 1 116 ? 38.709 -17.594 73.577 1.00 17.06 114 LYS B O 1
ATOM 2195 N N . GLY B 1 117 ? 39.861 -17.890 71.662 1.00 18.20 115 GLY B N 1
ATOM 2196 C CA . GLY B 1 117 ? 40.507 -16.590 71.753 1.00 17.31 115 GLY B CA 1
ATOM 2197 C C . GLY B 1 117 ? 39.592 -15.458 71.298 1.00 18.57 115 GLY B C 1
ATOM 2198 O O . GLY B 1 117 ? 38.523 -15.700 70.743 1.00 16.52 115 GLY B O 1
ATOM 2199 N N . PRO B 1 118 ? 40.005 -14.200 71.544 1.00 14.07 116 PRO B N 1
ATOM 2200 C CA . PRO B 1 118 ? 39.228 -13.053 71.051 1.00 14.71 116 PRO B CA 1
ATOM 2201 C C . PRO B 1 118 ? 39.071 -13.067 69.530 1.00 15.09 116 PRO B C 1
ATOM 2202 O O . PRO B 1 118 ? 39.926 -13.607 68.813 1.00 16.61 116 PRO B O 1
ATOM 2206 N N . ASN B 1 119 ? 37.971 -12.498 69.050 1.00 16.82 117 ASN B N 1
ATOM 2207 C CA . ASN B 1 119 ? 37.726 -12.367 67.624 1.00 16.96 117 ASN B CA 1
ATOM 2208 C C . ASN B 1 119 ? 38.661 -11.300 67.056 1.00 15.54 117 ASN B C 1
ATOM 2209 O O . ASN B 1 119 ? 38.520 -10.134 67.416 1.00 16.10 117 ASN B O 1
ATOM 2214 N N . PRO B 1 120 ? 39.620 -11.677 66.189 1.00 16.38 118 PRO B N 1
ATOM 2215 C CA . PRO B 1 120 ? 40.525 -10.653 65.641 1.00 14.20 118 PRO B CA 1
ATOM 2216 C C . PRO B 1 120 ? 39.803 -9.517 64.966 1.00 15.81 118 PRO B C 1
ATOM 2217 O O . PRO B 1 120 ? 40.296 -8.378 64.987 1.00 17.69 118 PRO B O 1
ATOM 2221 N N . PHE B 1 121 ? 38.649 -9.809 64.373 1.00 15.63 119 PHE B N 1
ATOM 2222 C CA . PHE B 1 121 ? 37.894 -8.780 63.675 1.00 16.61 119 PHE B CA 1
ATOM 2223 C C . PHE B 1 121 ? 37.367 -7.691 64.629 1.00 17.61 119 PHE B C 1
ATOM 2224 O O . PHE B 1 121 ? 37.047 -6.591 64.187 1.00 18.78 119 PHE B O 1
ATOM 2232 N N . ASP B 1 122 ? 37.306 -7.985 65.928 1.00 16.74 120 ASP B N 1
ATOM 2233 C CA . ASP B 1 122 ? 36.888 -6.976 66.917 1.00 18.17 120 ASP B CA 1
ATOM 2234 C C . ASP B 1 122 ? 37.964 -5.905 67.151 1.00 19.76 120 ASP B C 1
ATOM 2235 O O . ASP B 1 122 ? 37.668 -4.864 67.730 1.00 18.81 120 ASP B O 1
ATOM 2240 N N . TYR B 1 123 ? 39.192 -6.146 66.667 1.00 17.32 121 TYR B N 1
ATOM 2241 C CA . TYR B 1 123 ? 40.337 -5.300 67.003 1.00 15.71 121 TYR B CA 1
ATOM 2242 C C . TYR B 1 123 ? 40.756 -4.412 65.822 1.00 17.30 121 TYR B C 1
ATOM 2243 O O . TYR B 1 123 ? 41.762 -3.700 65.869 1.00 17.97 121 TYR B O 1
ATOM 2252 N N . LEU B 1 124 ? 39.941 -4.442 64.778 1.00 19.25 122 LEU B N 1
ATOM 2253 C CA . LEU B 1 124 ? 40.241 -3.758 63.533 1.00 21.66 122 LEU B CA 1
ATOM 2254 C C . LEU B 1 124 ? 38.989 -3.036 63.059 1.00 21.16 122 LEU B C 1
ATOM 2255 O O . LEU B 1 124 ? 37.874 -3.499 63.307 1.00 17.16 122 LEU B O 1
ATOM 2260 N N . GLY B 1 125 ? 39.164 -1.918 62.368 1.00 22.17 123 GLY B N 1
ATOM 2261 C CA . GLY B 1 125 ? 38.024 -1.209 61.830 1.00 22.00 123 GLY B CA 1
ATOM 2262 C C . GLY B 1 125 ? 38.423 -0.119 60.863 1.00 23.07 123 GLY B C 1
ATOM 2263 O O . GLY B 1 125 ? 39.609 0.094 60.617 1.00 22.07 123 GLY B O 1
ATOM 2264 N N . TYR B 1 126 ? 37.426 0.563 60.312 1.00 23.01 124 TYR B N 1
ATOM 2265 C CA . TYR B 1 126 ? 37.680 1.680 59.410 1.00 25.12 124 TYR B CA 1
ATOM 2266 C C . TYR B 1 126 ? 36.620 2.754 59.581 1.00 31.00 124 TYR B C 1
ATOM 2267 O O . TYR B 1 126 ? 35.526 2.490 60.095 1.00 26.62 124 TYR B O 1
ATOM 2276 N N . GLN B 1 127 ? 36.941 3.957 59.115 1.00 28.82 125 GLN B N 1
ATOM 2277 C CA . GLN B 1 127 ? 36.027 5.072 59.176 1.00 30.79 125 GLN B CA 1
ATOM 2278 C C . GLN B 1 127 ? 36.381 6.063 58.081 1.00 33.66 125 GLN B C 1
ATOM 2279 O O . GLN B 1 127 ? 37.523 6.511 57.993 1.00 33.91 125 GLN B O 1
ATOM 2285 N N . TYR B 1 128 ? 35.406 6.393 57.242 1.00 34.86 126 TYR B N 1
ATOM 2286 C CA . TYR B 1 128 ? 35.589 7.459 56.260 1.00 37.69 126 TYR B CA 1
ATOM 2287 C C . TYR B 1 128 ? 35.741 8.809 56.949 1.00 39.50 126 TYR B C 1
ATOM 2288 O O . TYR B 1 128 ? 35.146 9.055 57.994 1.00 39.22 126 TYR B O 1
ATOM 2297 N N . SER B 1 129 ? 36.530 9.690 56.344 1.00 22.40 127 SER B N 1
ATOM 2298 C CA . SER B 1 129 ? 36.723 11.036 56.877 1.00 24.76 127 SER B CA 1
ATOM 2299 C C . SER B 1 129 ? 35.418 11.810 56.826 1.00 26.97 127 SER B C 1
ATOM 2300 O O . SER B 1 129 ? 34.500 11.433 56.097 1.00 32.69 127 SER B O 1
ATOM 2303 N N . SER B 1 130 ? 35.343 12.903 57.581 1.00 30.42 128 SER B N 1
ATOM 2304 C CA . SER B 1 130 ? 34.116 13.685 57.671 1.00 33.97 128 SER B CA 1
ATOM 2305 C C . SER B 1 130 ? 33.682 14.269 56.321 1.00 30.70 128 SER B C 1
ATOM 2306 O O . SER B 1 130 ? 32.495 14.497 56.107 1.00 33.26 128 SER B O 1
ATOM 2309 N N . ASP B 1 131 ? 34.634 14.506 55.419 1.00 29.67 129 ASP B N 1
ATOM 2310 C CA . ASP B 1 131 ? 34.309 15.008 54.078 1.00 33.77 129 ASP B CA 1
ATOM 2311 C C . ASP B 1 131 ? 34.157 13.879 53.039 1.00 33.96 129 ASP B C 1
ATOM 2312 O O . ASP B 1 131 ? 33.783 14.123 51.892 1.00 30.32 129 ASP B O 1
ATOM 2317 N N . GLY B 1 132 ? 34.462 12.650 53.446 1.00 28.62 130 GLY B N 1
ATOM 2318 C CA . GLY B 1 132 ? 34.243 11.489 52.599 1.00 29.95 130 GLY B CA 1
ATOM 2319 C C . GLY B 1 132 ? 35.338 11.221 51.575 1.00 26.19 130 GLY B C 1
ATOM 2320 O O . GLY B 1 132 ? 35.246 10.280 50.781 1.00 27.41 130 GLY B O 1
ATOM 2321 N N . LYS B 1 133 ? 36.389 12.023 51.616 1.00 24.94 131 LYS B N 1
ATOM 2322 C CA . LYS B 1 133 ? 37.489 11.901 50.653 1.00 26.25 131 LYS B CA 1
ATOM 2323 C C . LYS B 1 133 ? 38.524 10.833 51.032 1.00 26.22 131 LYS B C 1
ATOM 2324 O O . LYS B 1 133 ? 39.342 10.432 50.203 1.00 27.72 131 LYS B O 1
ATOM 2330 N N . GLN B 1 134 ? 38.497 10.360 52.274 1.00 27.70 132 GLN B N 1
ATOM 2331 C CA . GLN B 1 134 ? 39.514 9.409 52.714 1.00 24.85 132 GLN B CA 1
ATOM 2332 C C . GLN B 1 134 ? 38.939 8.305 53.586 1.00 22.92 132 GLN B C 1
ATOM 2333 O O . GLN B 1 134 ? 38.050 8.546 54.401 1.00 23.61 132 GLN B O 1
ATOM 2339 N N . LEU B 1 135 ? 39.463 7.094 53.404 1.00 22.72 133 LEU B N 1
ATOM 2340 C CA . LEU B 1 135 ? 39.091 5.961 54.251 1.00 21.69 133 LEU B CA 1
ATOM 2341 C C . LEU B 1 135 ? 40.256 5.702 55.192 1.00 22.52 133 LEU B C 1
ATOM 2342 O O . LEU B 1 135 ? 41.391 5.473 54.752 1.00 25.26 133 LEU B O 1
ATOM 2347 N N . HIS B 1 136 ? 39.985 5.796 56.485 1.00 20.32 134 HIS B N 1
ATOM 2348 C CA . HIS B 1 136 ? 41.031 5.632 57.475 1.00 21.17 134 HIS B CA 1
ATOM 2349 C C . HIS B 1 136 ? 40.864 4.284 58.149 1.00 24.61 134 HIS B C 1
ATOM 2350 O O . HIS B 1 136 ? 39.743 3.864 58.418 1.00 27.51 134 HIS B O 1
ATOM 2357 N N . LEU B 1 137 ? 41.982 3.621 58.420 1.00 24.49 135 LEU B N 1
ATOM 2358 C CA . LEU B 1 137 ? 41.980 2.317 59.063 1.00 22.50 135 LEU B CA 1
ATOM 2359 C C . LEU B 1 137 ? 42.404 2.448 60.525 1.00 19.50 135 LEU B C 1
ATOM 2360 O O . LEU B 1 137 ? 43.265 3.272 60.858 1.00 19.41 135 LEU B O 1
ATOM 2365 N N . TYR B 1 138 ? 41.811 1.619 61.384 1.00 18.57 136 TYR B N 1
ATOM 2366 C CA . TYR B 1 138 ? 42.042 1.701 62.822 1.00 19.88 136 TYR B CA 1
ATOM 2367 C C . TYR B 1 138 ? 42.264 0.318 63.426 1.00 19.68 136 TYR B C 1
ATOM 2368 O O . TYR B 1 138 ? 41.777 -0.691 62.895 1.00 22.36 136 TYR B O 1
ATOM 2377 N N . GLU B 1 139 ? 43.024 0.283 64.520 1.00 19.29 137 GLU B N 1
ATOM 2378 C CA . GLU B 1 139 ? 43.198 -0.941 65.310 1.00 19.82 137 GLU B CA 1
ATOM 2379 C C . GLU B 1 139 ? 43.165 -0.629 66.811 1.00 21.94 137 GLU B C 1
ATOM 2380 O O . GLU B 1 139 ? 43.525 0.467 67.242 1.00 20.97 137 GLU B O 1
ATOM 2386 N N . TRP B 1 140 ? 42.748 -1.617 67.597 1.00 19.27 138 TRP B N 1
ATOM 2387 C CA . TRP B 1 140 ? 42.738 -1.523 69.044 1.00 24.11 138 TRP B CA 1
ATOM 2388 C C . TRP B 1 140 ? 44.124 -1.842 69.573 1.00 27.32 138 TRP B C 1
ATOM 2389 O O . TRP B 1 140 ? 44.647 -2.946 69.355 1.00 25.19 138 TRP B O 1
ATOM 2400 N N . THR B 1 141 ? 44.715 -0.895 70.290 1.00 23.53 139 THR B N 1
ATOM 2401 C CA . THR B 1 141 ? 46.101 -1.058 70.706 1.00 28.04 139 THR B CA 1
ATOM 2402 C C . THR B 1 141 ? 46.231 -1.379 72.189 1.00 29.31 139 THR B C 1
ATOM 2403 O O . THR B 1 141 ? 47.336 -1.411 72.727 1.00 28.90 139 THR B O 1
ATOM 2407 N N . GLY B 1 142 ? 45.104 -1.614 72.854 1.00 29.12 140 GLY B N 1
ATOM 2408 C CA . GLY B 1 142 ? 45.135 -2.017 74.251 1.00 34.67 140 GLY B CA 1
ATOM 2409 C C . GLY B 1 142 ? 44.199 -1.219 75.135 1.00 37.84 140 GLY B C 1
ATOM 2410 O O . GLY B 1 142 ? 43.472 -1.778 75.957 1.00 35.60 140 GLY B O 1
ATOM 2411 N N . GLY B 1 143 ? 44.217 0.099 74.973 1.00 31.68 141 GLY B N 1
ATOM 2412 C CA . GLY B 1 143 ? 43.363 0.962 75.763 1.00 35.46 141 GLY B CA 1
ATOM 2413 C C . GLY B 1 143 ? 42.577 1.936 74.910 1.00 35.36 141 GLY B C 1
ATOM 2414 O O . GLY B 1 143 ? 41.792 2.727 75.430 1.00 43.29 141 GLY B O 1
ATOM 2415 N N . LYS B 1 144 ? 42.782 1.880 73.596 1.00 33.01 142 LYS B N 1
ATOM 2416 C CA . LYS B 1 144 ? 42.094 2.796 72.692 1.00 35.17 142 LYS B CA 1
ATOM 2417 C C . LYS B 1 144 ? 42.251 2.410 71.234 1.00 30.00 142 LYS B C 1
ATOM 2418 O O . LYS B 1 144 ? 43.126 1.625 70.873 1.00 31.64 142 LYS B O 1
ATOM 2424 N N . TRP B 1 145 ? 41.378 2.958 70.397 1.00 28.25 143 TRP B N 1
ATOM 2425 C CA . TRP B 1 145 ? 41.545 2.834 68.964 1.00 23.84 143 TRP B CA 1
ATOM 2426 C C . TRP B 1 145 ? 42.594 3.832 68.509 1.00 28.39 143 TRP B C 1
ATOM 2427 O O . TRP B 1 145 ? 42.586 5.001 68.929 1.00 30.24 143 TRP B O 1
ATOM 2438 N N . GLU B 1 146 ? 43.513 3.354 67.676 1.00 24.49 144 GLU B N 1
ATOM 2439 C CA . GLU B 1 146 ? 44.496 4.217 67.033 1.00 25.16 144 GLU B CA 1
ATOM 2440 C C . GLU B 1 146 ? 44.490 3.997 65.524 1.00 22.87 144 GLU B C 1
ATOM 2441 O O . GLU B 1 146 ? 44.117 2.938 65.045 1.00 26.08 144 GLU B O 1
ATOM 2447 N N . GLU B 1 147 ? 44.890 5.015 64.774 1.00 24.71 145 GLU B N 1
ATOM 2448 C CA . GLU B 1 147 ? 45.011 4.837 63.341 1.00 29.27 145 GLU B CA 1
ATOM 2449 C C . GLU B 1 147 ? 45.992 3.684 63.059 1.00 22.11 145 GLU B C 1
ATOM 2450 O O . GLU B 1 147 ? 47.041 3.559 63.706 1.00 23.40 145 GLU B O 1
ATOM 2456 N N . TYR B 1 148 ? 45.615 2.821 62.129 1.00 20.05 146 TYR B N 1
ATOM 2457 C CA . TYR B 1 148 ? 46.398 1.630 61.796 1.00 18.42 146 TYR B CA 1
ATOM 2458 C C . TYR B 1 148 ? 47.751 2.037 61.187 1.00 26.77 146 TYR B C 1
ATOM 2459 O O . TYR B 1 148 ? 47.795 2.932 60.361 1.00 26.72 146 TYR B O 1
ATOM 2468 N N . LYS B 1 149 ? 48.845 1.405 61.608 1.00 23.44 147 LYS B N 1
ATOM 2469 C CA . LYS B 1 149 ? 50.174 1.860 61.183 1.00 30.49 147 LYS B CA 1
ATOM 2470 C C . LYS B 1 149 ? 50.739 1.189 59.930 1.00 24.87 147 LYS B C 1
ATOM 2471 O O . LYS B 1 149 ? 51.573 1.777 59.243 1.00 25.53 147 LYS B O 1
ATOM 2477 N N . ASP B 1 150 ? 50.301 -0.027 59.611 1.00 22.42 148 ASP B N 1
ATOM 2478 C CA . ASP B 1 150 ? 50.981 -0.760 58.536 1.00 25.69 148 ASP B CA 1
ATOM 2479 C C . ASP B 1 150 ? 50.351 -0.637 57.146 1.00 23.63 148 ASP B C 1
ATOM 2480 O O . ASP B 1 150 ? 50.862 -1.209 56.176 1.00 26.02 148 ASP B O 1
ATOM 2485 N N . LEU B 1 151 ? 49.247 0.095 57.057 1.00 22.00 149 LEU B N 1
ATOM 2486 C CA . LEU B 1 151 ? 48.717 0.529 55.771 1.00 25.46 149 LEU B CA 1
ATOM 2487 C C . LEU B 1 151 ? 48.298 1.982 55.847 1.00 29.16 149 LEU B C 1
ATOM 2488 O O . LEU B 1 151 ? 47.767 2.423 56.861 1.00 29.27 149 LEU B O 1
ATOM 2493 N N . ALA B 1 152 ? 48.525 2.708 54.760 1.00 26.08 150 ALA B N 1
ATOM 2494 C CA . ALA B 1 152 ? 48.188 4.130 54.674 1.00 23.51 150 ALA B CA 1
ATOM 2495 C C . ALA B 1 152 ? 46.690 4.327 54.522 1.00 26.75 150 ALA B C 1
ATOM 2496 O O . ALA B 1 152 ? 46.001 3.419 54.062 1.00 25.51 150 ALA B O 1
ATOM 2498 N N . PRO B 1 153 ? 46.179 5.521 54.892 1.00 28.09 151 PRO B N 1
ATOM 2499 C CA . PRO B 1 153 ? 44.794 5.865 54.535 1.00 25.17 151 PRO B CA 1
ATOM 2500 C C . PRO B 1 153 ? 44.587 5.805 53.026 1.00 25.22 151 PRO B C 1
ATOM 2501 O O . PRO B 1 153 ? 45.555 5.900 52.260 1.00 25.63 151 PRO B O 1
ATOM 2505 N N . TYR B 1 154 ? 43.343 5.640 52.598 1.00 20.77 152 TYR B N 1
ATOM 2506 C CA . TYR B 1 154 ? 43.044 5.615 51.175 1.00 25.59 152 TYR B CA 1
ATOM 2507 C C . TYR B 1 154 ? 42.397 6.919 50.756 1.00 26.74 152 TYR B C 1
ATOM 2508 O O . TYR B 1 154 ? 41.416 7.340 51.351 1.00 31.68 152 TYR B O 1
ATOM 2517 N N . ARG B 1 155 ? 42.941 7.565 49.732 1.00 26.77 153 ARG B N 1
ATOM 2518 C CA . ARG B 1 155 ? 42.272 8.742 49.200 1.00 27.65 153 ARG B CA 1
ATOM 2519 C C . ARG B 1 155 ? 41.462 8.279 48.000 1.00 32.60 153 ARG B C 1
ATOM 2520 O O . ARG B 1 155 ? 42.019 7.907 46.967 1.00 37.11 153 ARG B O 1
ATOM 2528 N N . VAL B 1 156 ? 40.142 8.297 48.134 1.00 27.51 154 VAL B N 1
ATOM 2529 C CA . VAL B 1 156 ? 39.289 7.670 47.132 1.00 28.22 154 VAL B CA 1
ATOM 2530 C C . VAL B 1 156 ? 38.956 8.632 45.995 1.00 32.67 154 VAL B C 1
ATOM 2531 O O . VAL B 1 156 ? 39.027 9.851 46.151 1.00 37.10 154 VAL B O 1
ATOM 2535 N N . ASN B 1 157 ? 38.605 8.074 44.847 1.00 27.56 155 ASN B N 1
ATOM 2536 C CA . ASN B 1 157 ? 38.340 8.874 43.663 1.00 37.01 155 ASN B CA 1
ATOM 2537 C C . ASN B 1 157 ? 36.899 9.371 43.623 1.00 38.09 155 ASN B C 1
ATOM 2538 O O . ASN B 1 157 ? 36.612 10.414 43.047 1.00 43.85 155 ASN B O 1
ATOM 2543 N N . GLN B 1 158 ? 36.002 8.623 44.259 1.00 30.96 156 GLN B N 1
ATOM 2544 C CA . GLN B 1 158 ? 34.607 9.028 44.407 1.00 29.22 156 GLN B CA 1
ATOM 2545 C C . GLN B 1 158 ? 34.307 9.201 45.892 1.00 26.34 156 GLN B C 1
ATOM 2546 O O . GLN B 1 158 ? 34.419 8.245 46.649 1.00 31.23 156 GLN B O 1
ATOM 2552 N N . ILE B 1 159 ? 33.936 10.401 46.326 1.00 21.82 157 ILE B N 1
ATOM 2553 C CA . ILE B 1 159 ? 33.739 10.613 47.763 1.00 21.60 157 ILE B CA 1
ATOM 2554 C C . ILE B 1 159 ? 32.623 9.746 48.343 1.00 22.82 157 ILE B C 1
ATOM 2555 O O . ILE B 1 159 ? 31.644 9.419 47.661 1.00 24.64 157 ILE B O 1
ATOM 2560 N N . ALA B 1 160 ? 32.781 9.365 49.606 1.00 22.83 158 ALA B N 1
ATOM 2561 C CA . ALA B 1 160 ? 31.798 8.496 50.255 1.00 20.43 158 ALA B CA 1
ATOM 2562 C C . ALA B 1 160 ? 30.493 9.237 50.491 1.00 21.48 158 ALA B C 1
ATOM 2563 O O . ALA B 1 160 ? 30.497 10.448 50.751 1.00 20.64 158 ALA B O 1
ATOM 2565 N N . PRO B 1 161 ? 29.367 8.512 50.396 1.00 19.34 159 PRO B N 1
ATOM 2566 C CA . PRO B 1 161 ? 28.068 9.094 50.771 1.00 22.14 159 PRO B CA 1
ATOM 2567 C C . PRO B 1 161 ? 28.036 9.570 52.234 1.00 21.57 159 PRO B C 1
ATOM 2568 O O . PRO B 1 161 ? 28.789 9.045 53.065 1.00 23.19 159 PRO B O 1
ATOM 2572 N N . GLU B 1 162 ? 27.200 10.576 52.510 1.00 22.20 160 GLU B N 1
ATOM 2573 C CA . GLU B 1 162 ? 27.094 11.209 53.829 1.00 37.36 160 GLU B CA 1
ATOM 2574 C C . GLU B 1 162 ? 26.912 10.220 54.979 1.00 33.13 160 GLU B C 1
ATOM 2575 O O . GLU B 1 162 ? 27.549 10.351 56.024 1.00 26.59 160 GLU B O 1
ATOM 2577 N N . SER B 1 163 ? 26.059 9.221 54.782 1.00 31.54 161 SER B N 1
ATOM 2578 C CA . SER B 1 163 ? 25.780 8.249 55.837 1.00 33.63 161 SER B CA 1
ATOM 2579 C C . SER B 1 163 ? 27.054 7.546 56.330 1.00 29.55 161 SER B C 1
ATOM 2580 O O . SER B 1 163 ? 27.111 7.095 57.469 1.00 31.58 161 SER B O 1
ATOM 2583 N N . LEU B 1 164 ? 28.084 7.465 55.487 1.00 26.98 162 LEU B N 1
ATOM 2584 C CA . LEU B 1 164 ? 29.321 6.784 55.877 1.00 23.24 162 LEU B CA 1
ATOM 2585 C C . LEU B 1 164 ? 30.380 7.713 56.495 1.00 22.38 162 LEU B C 1
ATOM 2586 O O . LEU B 1 164 ? 31.359 7.243 57.074 1.00 23.46 162 LEU B O 1
ATOM 2591 N N . ARG B 1 165 ? 30.212 9.024 56.363 1.00 24.09 163 ARG B N 1
ATOM 2592 C CA . ARG B 1 165 ? 31.263 9.925 56.842 1.00 23.07 163 ARG B CA 1
ATOM 2593 C C . ARG B 1 165 ? 31.280 9.982 58.369 1.00 26.58 163 ARG B C 1
ATOM 2594 O O . ARG B 1 165 ? 30.253 10.227 59.012 1.00 28.51 163 ARG B O 1
ATOM 2602 N N . GLY B 1 166 ? 32.450 9.730 58.946 1.00 29.91 164 GLY B N 1
ATOM 2603 C CA . GLY B 1 166 ? 32.600 9.721 60.389 1.00 33.39 164 GLY B CA 1
ATOM 2604 C C . GLY B 1 166 ? 31.974 8.518 61.077 1.00 34.67 164 GLY B C 1
ATOM 2605 O O . GLY B 1 166 ? 31.942 8.453 62.302 1.00 34.88 164 GLY B O 1
ATOM 2606 N N . LYS B 1 167 ? 31.491 7.556 60.296 1.00 33.28 165 LYS B N 1
ATOM 2607 C CA . LYS B 1 167 ? 30.860 6.358 60.861 1.00 28.64 165 LYS B CA 1
ATOM 2608 C C . LYS B 1 167 ? 31.859 5.224 61.032 1.00 22.79 165 LYS B C 1
ATOM 2609 O O . LYS B 1 167 ? 32.388 4.711 60.049 1.00 23.71 165 LYS B O 1
ATOM 2615 N N . PHE B 1 168 ? 32.106 4.818 62.271 1.00 24.45 166 PHE B N 1
ATOM 2616 C CA . PHE B 1 168 ? 33.108 3.779 62.514 1.00 21.81 166 PHE B CA 1
ATOM 2617 C C . PHE B 1 168 ? 32.519 2.379 62.350 1.00 23.14 166 PHE B C 1
ATOM 2618 O O . PHE B 1 168 ? 31.425 2.099 62.839 1.00 23.21 166 PHE B O 1
ATOM 2626 N N . TYR B 1 169 ? 33.253 1.519 61.659 1.00 21.99 167 TYR B N 1
ATOM 2627 C CA . TYR B 1 169 ? 32.885 0.120 61.491 1.00 21.73 167 TYR B CA 1
ATOM 2628 C C . TYR B 1 169 ? 33.956 -0.776 62.067 1.00 23.60 167 TYR B C 1
ATOM 2629 O O . TYR B 1 169 ? 35.115 -0.665 61.672 1.00 25.22 167 TYR B O 1
ATOM 2638 N N . SER B 1 170 ? 33.577 -1.673 62.971 1.00 18.70 168 SER B N 1
ATOM 2639 C CA . SER B 1 170 ? 34.451 -2.761 63.380 1.00 16.56 168 SER B CA 1
ATOM 2640 C C . SER B 1 170 ? 34.366 -3.834 62.294 1.00 20.01 168 SER B C 1
ATOM 2641 O O . SER B 1 170 ? 33.296 -4.046 61.723 1.00 23.47 168 SER B O 1
ATOM 2644 N N . LEU B 1 171 ? 35.475 -4.496 61.992 1.00 19.46 169 LEU B N 1
ATOM 2645 C CA . LEU B 1 171 ? 35.431 -5.584 61.011 1.00 19.56 169 LEU B CA 1
ATOM 2646 C C . LEU B 1 171 ? 34.524 -6.731 61.479 1.00 17.90 169 LEU B C 1
ATOM 2647 O O . LEU B 1 171 ? 34.007 -7.494 60.658 1.00 21.85 169 LEU B O 1
ATOM 2652 N N . SER B 1 172 ? 34.298 -6.844 62.783 1.00 19.09 170 SER B N 1
ATOM 2653 C CA . SER B 1 172 ? 33.474 -7.953 63.271 1.00 20.24 170 SER B CA 1
ATOM 2654 C C . SER B 1 172 ? 32.014 -7.777 62.890 1.00 20.10 170 SER B C 1
ATOM 2655 O O . SER B 1 172 ? 31.221 -8.699 63.043 1.00 23.02 170 SER B O 1
ATOM 2658 N N . SER B 1 173 ? 31.658 -6.583 62.424 1.00 28.08 171 SER B N 1
ATOM 2659 C CA . SER B 1 173 ? 30.307 -6.322 61.946 1.00 30.00 171 SER B CA 1
ATOM 2660 C C . SER B 1 173 ? 30.146 -6.754 60.489 1.00 28.30 171 SER B C 1
ATOM 2661 O O . SER B 1 173 ? 29.030 -6.813 59.971 1.00 31.17 171 SER B O 1
ATOM 2664 N N . VAL B 1 174 ? 31.270 -7.055 59.843 1.00 23.25 172 VAL B N 1
ATOM 2665 C CA . VAL B 1 174 ? 31.337 -7.229 58.402 1.00 22.78 172 VAL B CA 1
ATOM 2666 C C . VAL B 1 174 ? 31.693 -8.654 57.959 1.00 27.22 172 VAL B C 1
ATOM 2667 O O . VAL B 1 174 ? 31.133 -9.165 56.981 1.00 34.78 172 VAL B O 1
ATOM 2671 N N . TYR B 1 175 ? 32.601 -9.306 58.681 1.00 24.31 173 TYR B N 1
ATOM 2672 C CA . TYR B 1 175 ? 33.091 -10.623 58.267 1.00 21.89 173 TYR B CA 1
ATOM 2673 C C . TYR B 1 175 ? 32.599 -11.745 59.159 1.00 24.31 173 TYR B C 1
ATOM 2674 O O . TYR B 1 175 ? 32.415 -11.556 60.355 1.00 27.27 173 TYR B O 1
ATOM 2683 N N . ARG B 1 176 ? 32.386 -12.912 58.555 1.00 20.72 174 ARG B N 1
ATOM 2684 C CA . ARG B 1 176 ? 31.792 -14.047 59.261 1.00 24.30 174 ARG B CA 1
ATOM 2685 C C . ARG B 1 176 ? 32.832 -14.905 59.981 1.00 23.96 174 ARG B C 1
ATOM 2686 O O . ARG B 1 176 ? 33.929 -15.117 59.471 1.00 21.35 174 ARG B O 1
ATOM 2694 N N . VAL B 1 177 ? 32.471 -15.398 61.166 1.00 20.73 175 VAL B N 1
ATOM 2695 C CA . VAL B 1 177 ? 33.346 -16.257 61.952 1.00 17.92 175 VAL B CA 1
ATOM 2696 C C . VAL B 1 177 ? 32.657 -17.611 62.199 1.00 18.31 175 VAL B C 1
ATOM 2697 O O . VAL B 1 177 ? 31.468 -17.665 62.566 1.00 19.73 175 VAL B O 1
ATOM 2701 N N . TYR B 1 178 ? 33.400 -18.689 61.956 1.00 15.85 176 TYR B N 1
ATOM 2702 C CA . TYR B 1 178 ? 32.954 -20.054 62.214 1.00 20.12 176 TYR B CA 1
ATOM 2703 C C . TYR B 1 178 ? 33.773 -20.674 63.343 1.00 21.27 176 TYR B C 1
ATOM 2704 O O . TYR B 1 178 ? 34.839 -20.158 63.679 1.00 17.18 176 TYR B O 1
ATOM 2713 N N . ASP B 1 179 ? 33.296 -21.796 63.895 1.00 18.92 177 ASP B N 1
ATOM 2714 C CA . ASP B 1 179 ? 34.132 -22.641 64.752 1.00 16.85 177 ASP B CA 1
ATOM 2715 C C . ASP B 1 179 ? 34.340 -23.988 64.068 1.00 18.06 177 ASP B C 1
ATOM 2716 O O . ASP B 1 179 ? 33.373 -24.588 63.615 1.00 17.83 177 ASP B O 1
ATOM 2721 N N . TRP B 1 180 ? 35.585 -24.452 63.973 1.00 16.02 178 TRP B N 1
ATOM 2722 C CA . TRP B 1 180 ? 35.874 -25.707 63.257 1.00 16.21 178 TRP B CA 1
ATOM 2723 C C . TRP B 1 180 ? 35.026 -26.876 63.768 1.00 18.74 178 TRP B C 1
ATOM 2724 O O . TRP B 1 180 ? 34.468 -27.657 62.988 1.00 21.11 178 TRP B O 1
ATOM 2735 N N . VAL B 1 181 ? 34.907 -26.991 65.082 1.00 16.32 179 VAL B N 1
ATOM 2736 C CA . VAL B 1 181 ? 34.138 -28.095 65.660 1.00 22.75 179 VAL B CA 1
ATOM 2737 C C . VAL B 1 181 ? 32.622 -27.872 65.598 1.00 23.81 179 VAL B C 1
ATOM 2738 O O . VAL B 1 181 ? 31.889 -28.707 65.065 1.00 22.36 179 VAL B O 1
ATOM 2742 N N . ALA B 1 182 ? 32.153 -26.746 66.128 1.00 23.78 180 ALA B N 1
ATOM 2743 C CA . ALA B 1 182 ? 30.716 -26.496 66.225 1.00 22.01 180 ALA B CA 1
ATOM 2744 C C . ALA B 1 182 ? 30.028 -26.404 64.855 1.00 20.95 180 ALA B C 1
ATOM 2745 O O . ALA B 1 182 ? 28.860 -26.780 64.713 1.00 23.85 180 ALA B O 1
ATOM 2747 N N . ASP B 1 183 ? 30.746 -25.899 63.853 1.00 23.18 181 ASP B N 1
ATOM 2748 C CA . ASP B 1 183 ? 30.137 -25.670 62.545 1.00 21.61 181 ASP B CA 1
ATOM 2749 C C . ASP B 1 183 ? 30.524 -26.769 61.540 1.00 26.06 181 ASP B C 1
ATOM 2750 O O . ASP B 1 183 ? 30.232 -26.661 60.347 1.00 26.99 181 ASP B O 1
ATOM 2755 N N . ASP B 1 184 ? 31.136 -27.836 62.056 1.00 22.90 182 ASP B N 1
ATOM 2756 C CA . ASP B 1 184 ? 31.406 -29.057 61.291 1.00 23.03 182 ASP B CA 1
ATOM 2757 C C . ASP B 1 184 ? 32.284 -28.779 60.059 1.00 24.78 182 ASP B C 1
ATOM 2758 O O . ASP B 1 184 ? 31.934 -29.150 58.937 1.00 26.29 182 ASP B O 1
ATOM 2763 N N . GLY B 1 185 ? 33.421 -28.127 60.285 1.00 23.10 183 GLY B N 1
ATOM 2764 C CA . GLY B 1 185 ? 34.356 -27.802 59.215 1.00 23.06 183 GLY B CA 1
ATOM 2765 C C . GLY B 1 185 ? 34.816 -29.014 58.416 1.00 26.03 183 GLY B C 1
ATOM 2766 O O . GLY B 1 185 ? 35.082 -28.911 57.217 1.00 28.38 183 GLY B O 1
ATOM 2767 N N . TYR B 1 186 ? 34.899 -30.167 59.076 1.00 23.63 184 TYR B N 1
ATOM 2768 C CA . TYR B 1 186 ? 35.339 -31.403 58.417 1.00 26.15 184 TYR B CA 1
ATOM 2769 C C . TYR B 1 186 ? 34.427 -31.811 57.263 1.00 28.56 184 TYR B C 1
ATOM 2770 O O . TYR B 1 186 ? 34.837 -32.549 56.365 1.00 31.69 184 TYR B O 1
ATOM 2779 N N . ASN B 1 187 ? 33.180 -31.357 57.307 1.00 27.52 185 ASN B N 1
ATOM 2780 C CA . ASN B 1 187 ? 32.213 -31.727 56.284 1.00 30.19 185 ASN B CA 1
ATOM 2781 C C . ASN B 1 187 ? 31.712 -30.527 55.497 1.00 35.67 185 ASN B C 1
ATOM 2782 O O . ASN B 1 187 ? 31.002 -30.692 54.507 1.00 41.39 185 ASN B O 1
ATOM 2787 N N . LYS B 1 188 ? 32.093 -29.323 55.921 1.00 28.84 186 LYS B N 1
ATOM 2788 C CA . LYS B 1 188 ? 31.478 -28.117 55.377 1.00 33.40 186 LYS B CA 1
ATOM 2789 C C . LYS B 1 188 ? 32.453 -27.057 54.875 1.00 29.10 186 LYS B C 1
ATOM 2790 O O . LYS B 1 188 ? 32.025 -26.073 54.280 1.00 29.81 186 LYS B O 1
ATOM 2796 N N . PHE B 1 189 ? 33.745 -27.253 55.111 1.00 29.49 187 PHE B N 1
ATOM 2797 C CA . PHE B 1 189 ? 34.751 -26.227 54.812 1.00 30.53 187 PHE B CA 1
ATOM 2798 C C . PHE B 1 189 ? 34.669 -25.699 53.371 1.00 31.62 187 PHE B C 1
ATOM 2799 O O . PHE B 1 189 ? 34.757 -24.487 53.155 1.00 31.30 187 PHE B O 1
ATOM 2807 N N . SER B 1 190 ? 34.478 -26.590 52.397 1.00 32.47 188 SER B N 1
ATOM 2808 C CA . SER B 1 190 ? 34.378 -26.183 50.995 1.00 34.93 188 SER B CA 1
ATOM 2809 C C . SER B 1 190 ? 33.256 -25.172 50.777 1.00 40.38 188 SER B C 1
ATOM 2810 O O . SER B 1 190 ? 33.387 -24.245 49.966 1.00 35.39 188 SER B O 1
ATOM 2813 N N . SER B 1 191 ? 32.162 -25.355 51.513 1.00 40.18 189 SER B N 1
ATOM 2814 C CA . SER B 1 191 ? 31.012 -24.457 51.448 1.00 40.72 189 SER B CA 1
ATOM 2815 C C . SER B 1 191 ? 31.306 -23.069 52.012 1.00 37.48 189 SER B C 1
ATOM 2816 O O . SER B 1 191 ? 30.790 -22.078 51.506 1.00 33.98 189 SER B O 1
ATOM 2819 N N . TRP B 1 192 ? 32.124 -22.998 53.056 1.00 30.91 190 TRP B N 1
ATOM 2820 C CA . TRP B 1 192 ? 32.453 -21.703 53.660 1.00 28.15 190 TRP B CA 1
ATOM 2821 C C . TRP B 1 192 ? 33.304 -20.830 52.746 1.00 29.51 190 TRP B C 1
ATOM 2822 O O . TRP B 1 192 ? 33.222 -19.604 52.790 1.00 30.55 190 TRP B O 1
ATOM 2833 N N . VAL B 1 193 ? 34.161 -21.470 51.959 1.00 29.43 191 VAL B N 1
ATOM 2834 C CA . VAL B 1 193 ? 35.143 -20.737 51.171 1.00 31.81 191 VAL B CA 1
ATOM 2835 C C . VAL B 1 193 ? 34.548 -20.325 49.839 1.00 38.36 191 VAL B C 1
ATOM 2836 O O . VAL B 1 193 ? 34.743 -19.202 49.379 1.00 47.37 191 VAL B O 1
ATOM 2840 N N . ASN B 1 194 ? 33.796 -21.233 49.234 1.00 37.30 192 ASN B N 1
ATOM 2841 C CA . ASN B 1 194 ? 33.203 -20.983 47.929 1.00 44.27 192 ASN B CA 1
ATOM 2842 C C . ASN B 1 194 ? 31.888 -20.206 47.998 1.00 48.56 192 ASN B C 1
ATOM 2843 O O . ASN B 1 194 ? 31.222 -20.132 49.033 1.00 46.73 192 ASN B O 1
#

Foldseek 3Di:
DEEEEFEDLVCVVQVQVCVLVCLQCPVVVHHYFYDVVVVLVVLVVSCPPHQAYEYEFDACSLPDPVSLVNVVCVVVNHAYEYEYRQQAQTPVGDGDDTHDDSLQFKKWAAAQVRFKIWIWGHPPPDIDTDDPDGIDTDPDDGDNVRHPDMDRSPVPHYYYYCPVRVCSVCVVVVND/DAEEEEFEDCVCVVQVQVCVLQVLDPVVPDYFVVVLVVLVVGLPPHAAYEYEFAACGLPDLVSLVNVVCVVVHHAYEYEYRQQAQTPVGDGDDTHDDSLQFKKWAAAQFQQKIWIWGHPDPDIDTRDPDDIDGDPDGDDNVRHRDMDRSVVPHYYYYCPVVVCSVCVVVVRD

Sequence (348 aa):
KRVFFSFHYQDVIDFRVNVVRNHWVTKLNQSAAGVFIALKRLINGGLNNTSVTCCVLIGSQTFNRRWVRYEIKSIEKGNKIIGIHINAFKDKYGNIKSKGPNPFDYLGYQYSSDGKQLHLYEWTGGKWEEYKDLAPYRVNQIAPESLRGKFYSLSSVYRVYDWVADDGYNKFSSWVNAKRVFFSFHYQDVIDFRVNVVRNHWVTKQSAAIALKRLINGGLNNTSVTCCVLIGSQTFNRRWVRYEIKSIEKGNKIIGIHINAFKDKYGNIKSKGPNPFDYLGYQYSSDGKQLHLYEWTGGKWEEYKDLAPYRVNQIAPESLRGKFYSLSSVYRVYDWVADDGYNKFSSWVN

Solvent-accessible surface area: 16038 Å² total

Secondary structure (DSSP, 8-state):
--EEEE--HHHHHTTSHHHHHHIIIIIS---EE----HHHHHHHHHHTT-SEEEEEE-SSGGG-HHHHHH--HHHHT-EEEEEE--SS--TTS---PPPP-GGGGEEEEE-TTSSEEEEEEE-SSSEEE-SSS--EE--S---GGGBT-EEEGGGTSEEEETTTTTHHHHHHHHT-/--EEEEE--THHHHTTSHHHHHHHHHT--EE--HHHHHHHHHHTT--EEEEEE-SSGGG-HHHHHH--TTTTT-EEEEEE--SS--TTS---PPPP-GGGGEEEEE-TTSSEEEEEEE-SSSEEE-SSS--EE-SSPPPGGGBT-EEEGGGTSEEEETTTTTHHHHHHHHH-

B-factor: mean 28.61, std 10.47, range [11.51, 78.02]

Nearest PDB structures (foldseek):
  6lhy-assembly1_A  TM=1.006E+00  e=5.765E-40  Bacillus cereus MSX-D12
  6lhy-assembly2_B  TM=9.640E-01  e=5.850E-36  Bacillus cereus MSX-D12
  3hv2-assembly1_B  TM=5.526E-01  e=1.002E-01  Pseudomonas protegens Pf-5
  7w9h-assembly1_A  TM=5.760E-01  e=5.237E-01  Pseudomonas aeruginosa PAO1
  6swl-assembly2_B  TM=5.250E-01  e=5.237E-01  Geobacillus stearothermophilus

Radius of gyration: 26.02 Å; Cα contacts (8 Å, |Δi|>4): 708; chains: 2; bounding box: 52×74×56 Å

InterPro domains:
  IPR015032 Thoeris protein ThsB, TIR-like domain [PF08937] (6-103)
  IPR036490 Thoeris protein ThsB, TIR-like domain superfamily [SSF52206] (39-104)

Organism: Bacillus cereus (strain MSX-D12) (NCBI:txid1053222)